Protein AF-A0A9J7BKW2-F1 (afdb_monomer)

Sequence (340 aa):
MNTSQLENPIWNSLRTDHARIAEGDDCARRYPHEIGPLAGIADQSDASYNSLRTLAGDHSIALFSLDPINPRGSWTTIRTGRVIQMVRTVTASTTDPVPTPDHKPVTMPPDTSTTTTTTTTTTSPTAPAPTAPTTTPSSFVGTVAASTNPVPTPDHKPVIMPPDTSTTNPLPPAPSTTTTTTAPSPTAPSSFTGGSTSSHRHGHSPALDLAPGCTFRRLTSADAPAMVALAELTEPGPFRLRTIELGNFYGIFDGDRLVSMAGKRMHFPGFIEVSGVCTHPDYRGRGYAGALIRIIIDEIEATGRTPFLHAWEGNPAQYLYESLGFSLTRTFNLSALAAA

Mean predicted aligned error: 16.41 Å

Structure (mmCIF, N/CA/C/O backbone):
data_AF-A0A9J7BKW2-F1
#
_entry.id   AF-A0A9J7BKW2-F1
#
loop_
_atom_site.group_PDB
_atom_site.id
_atom_site.type_symbol
_atom_site.label_atom_id
_atom_site.label_alt_id
_atom_site.label_comp_id
_atom_site.label_asym_id
_atom_site.label_entity_id
_atom_site.label_seq_id
_atom_site.pdbx_PDB_ins_code
_atom_site.Cartn_x
_atom_site.Cartn_y
_atom_site.Cartn_z
_atom_site.occupancy
_atom_site.B_iso_or_equiv
_atom_site.auth_seq_id
_atom_site.auth_comp_id
_atom_site.auth_asym_id
_atom_site.auth_atom_id
_atom_site.pdbx_PDB_model_num
ATOM 1 N N . MET A 1 1 ? 18.656 10.865 7.647 1.00 61.47 1 MET A N 1
ATOM 2 C CA . MET A 1 1 ? 18.111 9.561 7.214 1.00 61.47 1 MET A CA 1
ATOM 3 C C . MET A 1 1 ? 18.210 9.501 5.699 1.00 61.47 1 MET A C 1
ATOM 5 O O . MET A 1 1 ? 17.787 10.459 5.068 1.00 61.47 1 MET A O 1
ATOM 9 N N . ASN A 1 2 ? 18.834 8.473 5.118 1.00 73.38 2 ASN A N 1
ATOM 10 C CA . ASN A 1 2 ? 18.916 8.348 3.660 1.00 73.38 2 ASN A CA 1
ATOM 11 C C . ASN A 1 2 ? 17.555 7.870 3.123 1.00 73.38 2 ASN A C 1
ATOM 13 O O . ASN A 1 2 ? 17.166 6.734 3.378 1.00 73.38 2 ASN A O 1
ATOM 17 N N . THR A 1 3 ? 16.809 8.744 2.444 1.00 83.00 3 THR A N 1
ATOM 18 C CA . THR A 1 3 ? 15.453 8.459 1.938 1.00 83.00 3 THR A CA 1
ATOM 19 C C . THR A 1 3 ? 15.428 8.117 0.447 1.00 83.00 3 THR A C 1
ATOM 21 O O . THR A 1 3 ? 14.340 8.013 -0.124 1.00 83.00 3 THR A O 1
ATOM 24 N N . SER A 1 4 ? 16.590 7.906 -0.187 1.00 89.69 4 SER A N 1
ATOM 25 C CA . SER A 1 4 ? 16.668 7.526 -1.606 1.00 89.69 4 SER A CA 1
ATOM 26 C C . SER A 1 4 ? 16.032 6.159 -1.875 1.00 89.69 4 SER A C 1
ATOM 28 O O . SER A 1 4 ? 15.401 5.951 -2.904 1.00 89.69 4 SER A O 1
ATOM 30 N N . GLN A 1 5 ? 16.080 5.233 -0.911 1.00 91.62 5 GLN A N 1
ATOM 31 C CA . GLN A 1 5 ? 15.414 3.930 -1.038 1.00 91.62 5 GLN A CA 1
ATOM 32 C C . GLN A 1 5 ? 13.886 4.051 -1.177 1.00 91.62 5 GLN A C 1
ATOM 34 O O . GLN A 1 5 ? 13.241 3.193 -1.776 1.00 91.62 5 GLN A O 1
ATOM 39 N N . LEU A 1 6 ? 13.297 5.131 -0.660 1.00 95.31 6 LEU A N 1
ATOM 40 C CA . LEU A 1 6 ? 11.867 5.395 -0.781 1.00 95.31 6 LEU A CA 1
ATOM 41 C C . LEU A 1 6 ? 11.474 5.947 -2.164 1.00 95.31 6 LEU A C 1
ATOM 43 O O . LEU A 1 6 ? 10.284 6.116 -2.406 1.00 95.31 6 LEU A O 1
ATOM 47 N N . GLU A 1 7 ? 12.426 6.238 -3.055 1.00 95.94 7 GLU A N 1
ATOM 48 C CA . GLU A 1 7 ? 12.171 6.715 -4.426 1.00 95.94 7 GLU A CA 1
ATOM 49 C C . GLU A 1 7 ? 11.856 5.574 -5.401 1.00 95.94 7 GLU A C 1
ATOM 51 O O . GLU A 1 7 ? 11.266 5.802 -6.451 1.00 95.94 7 GLU A O 1
ATOM 56 N N . ASN A 1 8 ? 12.192 4.332 -5.039 1.00 96.69 8 ASN A N 1
ATOM 57 C CA . ASN A 1 8 ? 11.791 3.143 -5.788 1.00 96.69 8 ASN A CA 1
ATOM 58 C C . ASN A 1 8 ? 11.378 2.003 -4.832 1.00 96.69 8 ASN A C 1
ATOM 60 O O . ASN A 1 8 ? 12.051 0.971 -4.737 1.00 96.69 8 ASN A O 1
ATOM 64 N N . PRO A 1 9 ? 10.297 2.198 -4.052 1.00 97.19 9 PRO A N 1
ATOM 65 C CA . PRO A 1 9 ? 9.968 1.327 -2.926 1.00 97.19 9 PRO A CA 1
ATOM 66 C C . PRO A 1 9 ? 9.536 -0.077 -3.372 1.00 97.19 9 PRO A C 1
ATOM 68 O O . PRO A 1 9 ? 9.866 -1.055 -2.702 1.00 97.19 9 PRO A O 1
ATOM 71 N N . ILE A 1 10 ? 8.850 -0.197 -4.518 1.00 97.81 10 ILE A N 1
ATOM 72 C CA . ILE A 1 10 ? 8.408 -1.497 -5.044 1.00 97.81 10 ILE A CA 1
ATOM 73 C C . ILE A 1 10 ? 9.626 -2.328 -5.460 1.00 97.81 10 ILE A C 1
ATOM 75 O O . ILE A 1 10 ? 9.774 -3.463 -5.013 1.00 97.81 10 ILE A O 1
ATOM 79 N N . TRP A 1 11 ? 10.533 -1.746 -6.254 1.00 98.06 11 TRP A N 1
ATOM 80 C CA . TRP A 1 11 ? 11.773 -2.402 -6.679 1.00 98.06 11 TRP A CA 1
ATOM 81 C C . TRP A 1 11 ? 12.636 -2.834 -5.497 1.00 98.06 11 TRP A C 1
ATOM 83 O O . TRP A 1 11 ? 13.066 -3.985 -5.432 1.00 98.06 11 TRP A O 1
ATOM 93 N N . ASN A 1 12 ? 12.846 -1.930 -4.535 1.00 97.94 12 ASN A N 1
ATOM 94 C CA . ASN A 1 12 ? 13.658 -2.220 -3.360 1.00 97.94 12 ASN A CA 1
ATOM 95 C C . ASN A 1 12 ? 13.048 -3.347 -2.527 1.00 97.94 12 ASN A C 1
ATOM 97 O O . ASN A 1 12 ? 13.773 -4.249 -2.120 1.00 97.94 12 ASN A O 1
ATOM 101 N N . SER A 1 13 ? 11.724 -3.365 -2.359 1.00 98.19 13 SER A N 1
ATOM 102 C CA . SER A 1 13 ? 11.053 -4.458 -1.657 1.00 98.19 13 SER A CA 1
ATOM 103 C C . SER A 1 13 ? 11.236 -5.806 -2.358 1.00 98.19 13 SER A C 1
ATOM 105 O O . SER A 1 13 ? 11.645 -6.784 -1.727 1.00 98.19 13 SER A O 1
ATOM 107 N N . LEU A 1 14 ? 11.017 -5.844 -3.675 1.00 98.50 14 LEU A N 1
ATOM 108 C CA . LEU A 1 14 ? 11.123 -7.052 -4.502 1.00 98.50 14 LEU A CA 1
ATOM 109 C C . LEU A 1 14 ? 12.562 -7.565 -4.676 1.00 98.50 14 LEU A C 1
ATOM 111 O O . LEU A 1 14 ? 12.757 -8.720 -5.053 1.00 98.50 14 LEU A O 1
ATOM 115 N N . ARG A 1 15 ? 13.580 -6.733 -4.428 1.00 97.88 15 ARG A N 1
ATOM 116 C CA . ARG A 1 15 ? 14.995 -7.138 -4.456 1.00 97.88 15 ARG A CA 1
ATOM 117 C C . ARG A 1 15 ? 15.556 -7.554 -3.105 1.00 97.88 15 ARG A C 1
ATOM 119 O O . ARG A 1 15 ? 16.597 -8.207 -3.087 1.00 97.88 15 ARG A O 1
ATOM 126 N N . THR A 1 16 ? 14.919 -7.175 -1.999 1.00 97.50 16 THR A N 1
ATOM 127 C CA . THR A 1 16 ? 15.436 -7.463 -0.658 1.00 97.50 16 THR A CA 1
ATOM 128 C C . THR A 1 16 ? 14.517 -8.411 0.099 1.00 97.50 16 THR A C 1
ATOM 130 O O . THR A 1 16 ? 14.583 -9.625 -0.083 1.00 97.50 16 THR A O 1
ATOM 133 N N . ASP A 1 17 ? 13.641 -7.886 0.943 1.00 97.75 17 ASP A N 1
ATOM 134 C CA . ASP A 1 17 ? 12.919 -8.647 1.952 1.00 97.75 17 ASP A CA 1
ATOM 135 C C . ASP A 1 17 ? 11.889 -9.558 1.291 1.00 97.75 17 ASP A C 1
ATOM 137 O O . ASP A 1 17 ? 11.612 -10.648 1.786 1.00 97.75 17 ASP A O 1
ATOM 141 N N . HIS A 1 18 ? 11.359 -9.134 0.140 1.00 98.12 18 HIS A N 1
ATOM 142 C CA . HIS A 1 18 ? 10.389 -9.885 -0.646 1.00 98.12 18 HIS A CA 1
ATOM 143 C C . HIS A 1 18 ? 11.019 -10.592 -1.852 1.00 98.12 18 HIS A C 1
ATOM 145 O O . HIS A 1 18 ? 10.298 -11.130 -2.690 1.00 98.12 18 HIS A O 1
ATOM 151 N N . ALA A 1 19 ? 12.353 -10.689 -1.924 1.00 97.88 19 ALA A N 1
ATOM 152 C CA . ALA A 1 19 ? 13.045 -11.345 -3.038 1.00 97.88 19 ALA A CA 1
ATOM 153 C C . ALA A 1 19 ? 12.625 -12.805 -3.258 1.00 97.88 19 ALA A C 1
ATOM 155 O O . ALA A 1 19 ? 12.666 -13.285 -4.385 1.00 97.88 19 ALA A O 1
ATOM 156 N N . ARG A 1 20 ? 12.205 -13.512 -2.199 1.00 97.25 20 ARG A N 1
ATOM 157 C CA . ARG A 1 20 ? 11.767 -14.917 -2.281 1.00 97.25 20 ARG A CA 1
ATOM 158 C C . ARG A 1 20 ? 10.398 -15.111 -2.926 1.00 97.25 20 ARG A C 1
ATOM 160 O O . ARG A 1 20 ? 10.123 -16.207 -3.395 1.00 97.25 20 ARG A O 1
ATOM 167 N N . ILE A 1 21 ? 9.545 -14.091 -2.892 1.00 97.06 21 ILE A N 1
ATOM 168 C CA . ILE A 1 21 ? 8.213 -14.138 -3.507 1.00 97.06 21 ILE A CA 1
ATOM 169 C C . ILE A 1 21 ? 8.164 -13.359 -4.821 1.00 97.06 21 ILE A C 1
ATOM 171 O O . ILE A 1 21 ? 7.196 -13.502 -5.549 1.00 97.06 21 ILE A O 1
ATOM 175 N N . ALA A 1 22 ? 9.176 -12.541 -5.120 1.00 97.69 22 ALA A N 1
ATOM 176 C CA . ALA A 1 22 ? 9.254 -11.759 -6.344 1.00 97.69 22 ALA A CA 1
ATOM 177 C C . ALA A 1 22 ? 9.522 -12.635 -7.578 1.00 97.69 22 ALA A C 1
ATOM 179 O O . ALA A 1 22 ? 10.380 -13.515 -7.559 1.00 97.69 22 ALA A O 1
ATOM 180 N N . GLU A 1 23 ? 8.848 -12.317 -8.677 1.00 98.19 23 GLU A N 1
ATOM 181 C CA . GLU A 1 23 ? 9.096 -12.877 -10.007 1.00 98.19 23 GLU A CA 1
ATOM 182 C C . GLU A 1 23 ? 9.871 -11.847 -10.830 1.00 98.19 23 GLU A C 1
ATOM 184 O O . GLU A 1 23 ? 9.507 -10.668 -10.826 1.00 98.19 23 GLU A O 1
ATOM 189 N N . GLY A 1 24 ? 10.920 -12.260 -11.543 1.00 97.50 24 GLY A N 1
ATOM 190 C CA . GLY A 1 24 ? 11.664 -11.379 -12.443 1.00 97.50 24 GLY A CA 1
ATOM 191 C C . GLY A 1 24 ? 13.176 -11.500 -12.352 1.00 97.50 24 GLY A C 1
ATOM 192 O O . GLY A 1 24 ? 13.716 -12.483 -11.847 1.00 97.50 24 GLY A O 1
ATOM 193 N N . ASP A 1 25 ? 13.851 -10.481 -12.867 1.00 96.88 25 ASP A N 1
ATOM 194 C CA . ASP A 1 25 ? 15.290 -10.448 -13.096 1.00 96.88 25 ASP A CA 1
ATOM 195 C C . ASP A 1 25 ? 15.924 -9.157 -12.529 1.00 96.88 25 ASP A C 1
ATOM 197 O O . ASP A 1 25 ? 15.453 -8.584 -11.539 1.00 96.88 25 ASP A O 1
ATOM 201 N N . ASP A 1 26 ? 17.068 -8.744 -13.077 1.00 96.94 26 ASP A N 1
ATOM 202 C CA . ASP A 1 26 ? 17.781 -7.531 -12.668 1.00 96.94 26 ASP A CA 1
ATOM 203 C C . ASP A 1 26 ? 17.278 -6.250 -13.347 1.00 96.94 26 ASP A C 1
ATOM 205 O O . ASP A 1 26 ? 17.664 -5.160 -12.928 1.00 96.94 26 ASP A O 1
ATOM 209 N N . CYS A 1 27 ? 16.376 -6.360 -14.321 1.00 97.44 27 CYS A N 1
ATOM 210 C CA . CYS A 1 27 ? 15.762 -5.240 -15.026 1.00 97.44 27 CYS A CA 1
ATOM 211 C C . CYS A 1 27 ? 14.346 -4.947 -14.506 1.00 97.44 27 CYS A C 1
ATOM 213 O O . CYS A 1 27 ? 13.992 -3.787 -14.288 1.00 97.44 27 CYS A O 1
ATOM 215 N N . ALA A 1 28 ? 13.542 -5.985 -14.268 1.00 97.81 28 ALA A N 1
ATOM 216 C CA . ALA A 1 28 ? 12.169 -5.849 -13.796 1.00 97.81 28 ALA A CA 1
ATOM 217 C C . ALA A 1 28 ? 11.774 -6.974 -12.838 1.00 97.81 28 ALA A C 1
ATOM 219 O O . ALA A 1 28 ? 12.205 -8.118 -12.969 1.00 97.81 28 ALA A O 1
ATOM 220 N N . ARG A 1 29 ? 10.933 -6.641 -11.856 1.00 98.62 29 ARG A N 1
ATOM 221 C CA . ARG A 1 29 ? 10.375 -7.583 -10.884 1.00 98.62 29 ARG A CA 1
ATOM 222 C C . ARG A 1 29 ? 8.926 -7.248 -10.589 1.00 98.62 29 ARG A C 1
ATOM 224 O O . ARG A 1 29 ? 8.537 -6.083 -10.609 1.00 98.62 29 ARG A O 1
ATOM 231 N N . ARG A 1 30 ? 8.136 -8.251 -10.227 1.00 98.19 30 ARG A N 1
ATOM 232 C CA . ARG A 1 30 ? 6.745 -8.091 -9.786 1.00 98.19 30 ARG A CA 1
ATOM 233 C C . ARG A 1 30 ? 6.417 -9.011 -8.623 1.00 98.19 30 ARG A C 1
ATOM 235 O O . ARG A 1 30 ? 7.103 -10.006 -8.392 1.00 98.19 30 ARG A O 1
ATOM 242 N N . TYR A 1 31 ? 5.347 -8.683 -7.909 1.00 98.12 31 TYR A N 1
ATOM 243 C CA . TYR A 1 31 ? 4.675 -9.689 -7.097 1.00 98.12 31 TYR A CA 1
ATOM 244 C C . TYR A 1 31 ? 3.919 -10.681 -8.002 1.00 98.12 31 TYR A C 1
ATOM 246 O O . TYR A 1 31 ? 3.462 -10.288 -9.079 1.00 98.12 31 TYR A O 1
ATOM 254 N N . PRO A 1 32 ? 3.735 -11.937 -7.559 1.00 97.06 32 PRO A N 1
ATOM 255 C CA . PRO A 1 32 ? 2.824 -12.883 -8.182 1.00 97.06 32 PRO A CA 1
ATOM 256 C C . PRO A 1 32 ? 1.446 -12.262 -8.371 1.00 97.06 32 PRO A C 1
ATOM 258 O O . PRO A 1 32 ? 0.980 -11.480 -7.531 1.00 97.06 32 PRO A O 1
ATOM 261 N N . HIS A 1 33 ? 0.769 -12.637 -9.456 1.00 95.25 33 HIS A N 1
ATOM 262 C CA . HIS A 1 33 ? -0.522 -12.054 -9.819 1.00 95.25 33 HIS A CA 1
ATOM 263 C C . HIS A 1 33 ? -1.517 -12.180 -8.663 1.00 95.25 33 HIS A C 1
ATOM 265 O O . HIS A 1 33 ? -2.230 -11.234 -8.354 1.00 95.25 33 HIS A O 1
ATOM 271 N N . GLU A 1 34 ? -1.548 -13.309 -7.961 1.00 95.00 34 GLU A N 1
ATOM 272 C CA . GLU A 1 34 ? -2.478 -13.562 -6.857 1.00 95.00 34 GLU A CA 1
ATOM 273 C C . GLU A 1 34 ? -2.231 -12.667 -5.631 1.00 95.00 34 GLU A C 1
ATOM 275 O O . GLU A 1 34 ? -3.128 -12.517 -4.799 1.00 95.00 34 GLU A O 1
ATOM 280 N N . ILE A 1 35 ? -1.036 -12.076 -5.511 1.00 96.44 35 ILE A N 1
ATOM 281 C CA . ILE A 1 35 ? -0.667 -11.149 -4.436 1.00 96.44 35 ILE A CA 1
ATOM 282 C C . ILE A 1 35 ? -1.066 -9.718 -4.796 1.00 96.44 35 ILE A C 1
ATOM 284 O O . ILE A 1 35 ? -1.640 -9.014 -3.965 1.00 96.44 35 ILE A O 1
ATOM 288 N N . GLY A 1 36 ? -0.775 -9.263 -6.013 1.00 95.06 36 GLY A N 1
ATOM 289 C CA . GLY A 1 36 ? -1.103 -7.905 -6.437 1.00 95.06 36 GLY A CA 1
ATOM 290 C C . GLY A 1 36 ? -0.421 -7.501 -7.742 1.00 95.06 36 GLY A C 1
ATOM 291 O O . GLY A 1 36 ? 0.516 -8.158 -8.177 1.00 95.06 36 GLY A O 1
ATOM 292 N N . PRO A 1 37 ? -0.856 -6.396 -8.368 1.00 95.81 37 PRO A N 1
ATOM 293 C CA . PRO A 1 37 ? -0.316 -5.957 -9.653 1.00 95.81 37 PRO A CA 1
ATOM 294 C C . PRO A 1 37 ? 0.978 -5.141 -9.528 1.00 95.81 37 PRO A C 1
ATOM 296 O O . PRO A 1 37 ? 1.494 -4.679 -10.539 1.00 95.81 37 PRO A O 1
ATOM 299 N N . LEU A 1 38 ? 1.482 -4.877 -8.317 1.00 97.25 38 LEU A N 1
ATOM 300 C CA . LEU A 1 38 ? 2.637 -3.995 -8.143 1.00 97.25 38 LEU A CA 1
ATOM 301 C C . LEU A 1 38 ? 3.901 -4.616 -8.750 1.00 97.25 38 LEU A C 1
ATOM 303 O O . LEU A 1 38 ? 4.266 -5.753 -8.443 1.00 97.25 38 LEU A O 1
ATOM 307 N N . ALA A 1 39 ? 4.584 -3.818 -9.562 1.00 97.88 39 ALA A N 1
ATOM 308 C CA . ALA A 1 39 ? 5.857 -4.153 -10.171 1.00 97.88 39 ALA A CA 1
ATOM 309 C C . ALA A 1 39 ? 6.872 -3.022 -9.969 1.00 97.88 39 ALA A C 1
ATOM 311 O O . ALA A 1 39 ? 6.510 -1.864 -9.755 1.00 97.88 39 ALA A O 1
ATOM 312 N N . GLY A 1 40 ? 8.151 -3.377 -9.994 1.00 97.44 40 GLY A N 1
ATOM 313 C CA . GLY A 1 40 ? 9.277 -2.461 -9.916 1.00 97.44 40 GLY A CA 1
ATOM 314 C C . GLY A 1 40 ? 10.230 -2.701 -11.078 1.00 97.44 40 GLY A C 1
ATOM 315 O O . GLY A 1 40 ? 10.421 -3.835 -11.514 1.00 97.44 40 GLY A O 1
ATOM 316 N N . ILE A 1 41 ? 10.846 -1.627 -11.551 1.00 97.25 41 ILE A N 1
ATOM 317 C CA . ILE A 1 41 ? 11.883 -1.646 -12.584 1.00 97.25 41 ILE A CA 1
ATOM 318 C C . ILE A 1 41 ? 13.149 -0.993 -12.042 1.00 97.25 41 ILE A C 1
ATOM 320 O O . ILE A 1 41 ? 13.064 -0.108 -11.184 1.00 97.25 41 ILE A O 1
ATOM 324 N N . ALA A 1 42 ? 14.307 -1.428 -12.537 1.00 96.31 42 ALA A N 1
ATOM 325 C CA . ALA A 1 42 ? 15.595 -0.834 -12.184 1.00 96.31 42 ALA A CA 1
ATOM 326 C C . ALA A 1 42 ? 15.671 0.635 -12.628 1.00 96.31 42 ALA A C 1
ATOM 328 O O . ALA A 1 42 ? 16.129 1.497 -11.880 1.00 96.31 42 ALA A O 1
ATOM 329 N N . ASP A 1 43 ? 15.175 0.902 -13.835 1.00 94.81 43 ASP A N 1
ATOM 330 C CA . ASP A 1 43 ? 15.132 2.200 -14.498 1.00 94.81 43 ASP A CA 1
ATOM 331 C C . ASP A 1 43 ? 14.028 2.213 -15.574 1.00 94.81 43 ASP A C 1
ATOM 333 O O . ASP A 1 43 ? 13.412 1.187 -15.859 1.00 94.81 43 ASP A O 1
ATOM 337 N N . GLN A 1 44 ? 13.778 3.369 -16.198 1.00 93.44 44 GLN A N 1
ATOM 338 C CA . GLN A 1 44 ? 12.839 3.494 -17.324 1.00 93.44 44 GLN A CA 1
ATOM 339 C C . GLN A 1 44 ? 13.488 3.175 -18.694 1.00 93.44 44 GLN A C 1
ATOM 341 O O . GLN A 1 44 ? 13.119 3.770 -19.708 1.00 93.44 44 GLN A O 1
ATOM 346 N N . SER A 1 45 ? 14.484 2.281 -18.756 1.00 94.69 45 SER A N 1
ATOM 347 C CA . SER A 1 45 ? 15.095 1.868 -20.030 1.00 94.69 45 SER A CA 1
ATOM 348 C C . SER A 1 45 ? 14.212 0.895 -20.823 1.00 94.69 45 SER A C 1
ATOM 350 O O . SER A 1 45 ? 13.350 0.201 -20.277 1.00 94.69 45 SER A O 1
ATOM 352 N N . ASP A 1 46 ? 14.477 0.779 -22.128 1.00 93.56 46 ASP A N 1
ATOM 353 C CA . ASP A 1 46 ? 13.792 -0.187 -22.997 1.00 93.56 46 ASP A CA 1
ATOM 354 C C . ASP A 1 46 ? 14.025 -1.640 -22.541 1.00 93.56 46 ASP A C 1
ATOM 356 O O . ASP A 1 46 ? 13.133 -2.478 -22.669 1.00 93.56 46 ASP A O 1
ATOM 360 N N . ALA A 1 47 ? 15.191 -1.947 -21.958 1.00 94.94 47 ALA A N 1
ATOM 361 C CA . ALA A 1 47 ? 15.485 -3.270 -21.404 1.00 94.94 47 ALA A CA 1
ATOM 362 C C . ALA A 1 47 ? 14.566 -3.601 -20.217 1.00 94.94 47 ALA A C 1
ATOM 364 O O . ALA A 1 47 ? 13.943 -4.665 -20.198 1.00 94.94 47 ALA A O 1
ATOM 365 N N . SER A 1 48 ? 14.413 -2.657 -19.283 1.00 96.19 48 SER A N 1
ATOM 366 C CA . SER A 1 48 ? 13.502 -2.769 -18.139 1.00 96.19 48 SER A CA 1
ATOM 367 C C . SER A 1 48 ? 12.052 -2.948 -18.577 1.00 96.19 48 SER A C 1
ATOM 369 O O . SER A 1 48 ? 11.377 -3.862 -18.103 1.00 96.19 48 SER A O 1
ATOM 371 N N . TYR A 1 49 ? 11.576 -2.162 -19.545 1.00 95.31 49 TYR A N 1
ATOM 372 C CA . TYR A 1 49 ? 10.216 -2.325 -20.060 1.00 95.31 49 TYR A CA 1
ATOM 373 C C . TYR A 1 49 ? 10.009 -3.617 -20.858 1.00 95.31 49 TYR A C 1
ATOM 375 O O . TYR A 1 49 ? 8.928 -4.197 -20.788 1.00 95.31 49 TYR A O 1
ATOM 383 N N . ASN A 1 50 ? 11.006 -4.119 -21.587 1.00 94.31 50 ASN A N 1
ATOM 384 C CA . ASN A 1 50 ? 10.882 -5.395 -22.298 1.00 94.31 50 ASN A CA 1
ATOM 385 C C . ASN A 1 50 ? 10.840 -6.594 -21.335 1.00 94.31 50 ASN A C 1
ATOM 387 O O . ASN A 1 50 ? 10.002 -7.485 -21.507 1.00 94.31 50 ASN A O 1
ATOM 391 N N . SER A 1 51 ? 11.687 -6.598 -20.299 1.00 95.94 51 SER A N 1
ATOM 392 C CA . SER A 1 51 ? 11.620 -7.611 -19.235 1.00 95.94 51 SER A CA 1
ATOM 393 C C . SER A 1 51 ? 10.261 -7.556 -18.530 1.00 95.94 51 SER A C 1
ATOM 395 O O . SER A 1 51 ? 9.555 -8.561 -18.423 1.00 95.94 51 SER A O 1
ATOM 397 N N . LEU A 1 52 ? 9.813 -6.349 -18.178 1.00 95.81 52 LEU A N 1
ATOM 398 C CA . LEU A 1 52 ? 8.525 -6.138 -17.533 1.00 95.81 52 LEU A CA 1
ATOM 399 C C . LEU A 1 52 ? 7.337 -6.604 -18.391 1.00 95.81 52 LEU A C 1
ATOM 401 O O . LEU A 1 52 ? 6.373 -7.129 -17.841 1.00 95.81 52 LEU A O 1
ATOM 405 N N . ARG A 1 53 ? 7.400 -6.465 -19.723 1.00 94.31 53 ARG A N 1
ATOM 406 C CA . ARG A 1 53 ? 6.362 -6.971 -20.642 1.00 94.31 53 ARG A CA 1
ATOM 407 C C . ARG A 1 53 ? 6.252 -8.491 -20.572 1.00 94.31 53 ARG A C 1
ATOM 409 O O . ARG A 1 53 ? 5.150 -9.021 -20.490 1.00 94.31 53 ARG A O 1
ATOM 416 N N . THR A 1 54 ? 7.394 -9.174 -20.546 1.00 94.38 54 THR A N 1
ATOM 417 C CA . THR A 1 54 ? 7.455 -10.637 -20.402 1.00 94.38 54 THR A CA 1
ATOM 418 C C . THR A 1 54 ? 6.840 -11.081 -19.074 1.00 94.38 54 THR A C 1
ATOM 420 O O . THR A 1 54 ? 6.079 -12.041 -19.034 1.00 94.38 54 THR A O 1
ATOM 423 N N . LEU A 1 55 ? 7.118 -10.342 -17.996 1.00 95.31 55 LEU A N 1
ATOM 424 C CA . LEU A 1 55 ? 6.566 -10.598 -16.664 1.00 95.31 55 LEU A CA 1
ATOM 425 C C . LEU A 1 55 ? 5.081 -10.242 -16.529 1.00 95.31 55 LEU A C 1
ATOM 427 O O . LEU A 1 55 ? 4.377 -10.837 -15.714 1.00 95.31 55 LEU A O 1
ATOM 431 N N . ALA A 1 56 ? 4.594 -9.248 -17.269 1.00 94.25 56 ALA A N 1
ATOM 432 C CA . ALA A 1 56 ? 3.185 -8.879 -17.260 1.00 94.25 56 ALA A CA 1
ATOM 433 C C . ALA A 1 56 ? 2.320 -10.027 -17.801 1.00 94.25 56 ALA A C 1
ATOM 435 O O . ALA A 1 56 ? 1.315 -10.371 -17.173 1.00 94.25 56 ALA A O 1
ATOM 436 N N . GLY A 1 57 ? 2.749 -10.656 -18.904 1.00 92.38 57 GLY A N 1
ATOM 437 C CA . GLY A 1 57 ? 1.939 -11.641 -19.619 1.00 92.38 57 GLY A CA 1
ATOM 438 C C . GLY A 1 57 ? 0.579 -11.040 -19.977 1.00 92.38 57 GLY A C 1
ATOM 439 O O . GLY A 1 57 ? 0.504 -9.891 -20.410 1.00 92.38 57 GLY A O 1
ATOM 440 N N . ASP A 1 58 ? -0.494 -11.773 -19.689 1.00 92.62 58 ASP A N 1
ATOM 441 C CA . ASP A 1 58 ? -1.876 -11.321 -19.914 1.00 92.62 58 ASP A CA 1
ATOM 442 C C . ASP A 1 58 ? -2.429 -10.457 -18.763 1.00 92.62 58 ASP A C 1
ATOM 444 O O . ASP A 1 58 ? -3.614 -10.120 -18.719 1.00 92.62 58 ASP A O 1
ATOM 448 N N . HIS A 1 59 ? -1.594 -10.117 -17.778 1.00 94.44 59 HIS A N 1
ATOM 449 C CA . HIS A 1 59 ? -2.010 -9.393 -16.585 1.00 94.44 59 HIS A CA 1
ATOM 450 C C . HIS A 1 59 ? -1.572 -7.932 -16.612 1.00 94.44 59 HIS A C 1
ATOM 452 O O . HIS A 1 59 ? -0.479 -7.580 -17.051 1.00 94.44 59 HIS A O 1
ATOM 458 N N . SER A 1 60 ? -2.408 -7.068 -16.036 1.00 93.38 60 SER A N 1
ATOM 459 C CA . SER A 1 60 ? -2.029 -5.683 -15.783 1.00 93.38 60 SER A CA 1
ATOM 460 C C . SER A 1 60 ? -1.019 -5.579 -14.641 1.00 93.38 60 SER A C 1
ATOM 462 O O . SER A 1 60 ? -1.164 -6.251 -13.615 1.00 93.38 60 SER A O 1
ATOM 464 N N . ILE A 1 61 ? -0.099 -4.634 -14.758 1.00 95.50 61 ILE A N 1
ATOM 465 C CA . ILE A 1 61 ? 0.886 -4.281 -13.737 1.00 95.50 61 ILE A CA 1
ATOM 466 C C . ILE A 1 61 ? 0.745 -2.812 -13.344 1.00 95.50 61 ILE A C 1
ATOM 468 O O . ILE A 1 61 ? 0.290 -1.997 -14.140 1.00 95.50 61 ILE A O 1
ATOM 472 N N . ALA A 1 62 ? 1.148 -2.458 -12.131 1.00 95.94 62 ALA A N 1
ATOM 473 C CA . ALA A 1 62 ? 1.126 -1.099 -11.614 1.00 95.94 62 ALA A CA 1
ATOM 474 C C . ALA A 1 62 ? 2.530 -0.677 -11.166 1.00 95.94 62 ALA A C 1
ATOM 476 O O . ALA A 1 62 ? 3.162 -1.358 -10.358 1.00 95.94 62 ALA A O 1
ATOM 477 N N . LEU A 1 63 ? 2.990 0.463 -11.680 1.00 96.50 63 LEU A N 1
ATOM 478 C CA . LEU A 1 63 ? 4.294 1.056 -11.387 1.00 96.50 63 LEU A CA 1
ATOM 479 C C . LEU A 1 63 ? 4.127 2.378 -10.640 1.00 96.50 63 LEU A C 1
ATOM 481 O O . LEU A 1 63 ? 3.204 3.139 -10.940 1.00 96.50 63 LEU A O 1
ATOM 485 N N . PHE A 1 64 ? 5.060 2.666 -9.729 1.00 95.19 64 PHE A N 1
ATOM 486 C CA . PHE A 1 64 ? 5.274 3.999 -9.156 1.00 95.19 64 PHE A CA 1
ATOM 487 C C . PHE A 1 64 ? 6.590 4.555 -9.703 1.00 95.19 64 PHE A C 1
ATOM 489 O O . PHE A 1 64 ? 7.601 3.855 -9.688 1.00 95.19 64 PHE A O 1
ATOM 496 N N . SER A 1 65 ? 6.597 5.806 -10.158 1.00 95.38 65 SER A N 1
ATOM 497 C CA . SER A 1 65 ? 7.826 6.491 -10.570 1.00 95.38 65 SER A CA 1
ATOM 498 C C . SER A 1 65 ? 7.776 7.976 -10.231 1.00 95.38 65 SER A C 1
ATOM 500 O O . SER A 1 65 ? 6.703 8.580 -10.213 1.00 95.38 65 SER A O 1
ATOM 502 N N . LEU A 1 66 ? 8.932 8.563 -9.921 1.00 95.44 66 LEU A N 1
ATOM 503 C CA . LEU A 1 66 ? 9.047 10.012 -9.736 1.00 95.44 66 LEU A CA 1
ATOM 504 C C . LEU A 1 66 ? 8.836 10.750 -11.060 1.00 95.44 66 LEU A C 1
ATOM 506 O O . LEU A 1 66 ? 8.170 11.782 -11.094 1.00 95.44 66 LEU A O 1
ATOM 510 N N . ASP A 1 67 ? 9.324 10.169 -12.151 1.00 94.19 67 ASP A N 1
ATOM 511 C CA . ASP A 1 67 ? 9.152 10.695 -13.497 1.00 94.19 67 ASP A CA 1
ATOM 512 C C . ASP A 1 67 ? 7.872 10.146 -14.145 1.00 94.19 67 ASP A C 1
ATOM 514 O O . ASP A 1 67 ? 7.371 9.087 -13.744 1.00 94.19 67 ASP A O 1
ATOM 518 N N . PRO A 1 68 ? 7.304 10.838 -15.148 1.00 92.69 68 PRO A N 1
ATOM 519 C CA . PRO A 1 68 ? 6.207 10.295 -15.938 1.00 92.69 68 PRO A CA 1
ATOM 520 C C . PRO A 1 68 ? 6.575 8.930 -16.530 1.00 92.69 68 PRO A C 1
ATOM 522 O O . PRO A 1 68 ? 7.655 8.760 -17.090 1.00 92.69 68 PRO A O 1
ATOM 525 N N . ILE A 1 69 ? 5.672 7.959 -16.406 1.00 91.94 69 ILE A N 1
ATOM 526 C CA . ILE A 1 69 ? 5.868 6.599 -16.918 1.00 91.94 69 ILE A CA 1
ATOM 527 C C . ILE A 1 69 ? 5.431 6.584 -18.381 1.00 91.94 69 ILE A C 1
ATOM 529 O O . ILE A 1 69 ? 4.241 6.687 -18.673 1.00 91.94 69 ILE A O 1
ATOM 533 N N . ASN A 1 70 ? 6.392 6.470 -19.296 1.00 85.75 70 ASN A N 1
ATOM 534 C CA . ASN A 1 70 ? 6.126 6.457 -20.735 1.00 85.75 70 ASN A CA 1
ATOM 535 C C . ASN A 1 70 ? 6.872 5.296 -21.414 1.00 85.75 70 ASN A C 1
ATOM 537 O O . ASN A 1 70 ? 7.903 5.513 -22.059 1.00 85.75 70 ASN A O 1
ATOM 541 N N . PRO A 1 71 ? 6.401 4.050 -21.226 1.00 85.12 71 PRO A N 1
ATOM 542 C CA . PRO A 1 71 ? 7.076 2.884 -21.764 1.00 85.12 71 PRO A CA 1
ATOM 543 C C . PRO A 1 71 ? 7.033 2.901 -23.293 1.00 85.12 71 PRO A C 1
ATOM 545 O O . PRO A 1 71 ? 5.986 3.119 -23.902 1.00 85.12 71 PRO A O 1
ATOM 548 N N . ARG A 1 72 ? 8.172 2.631 -23.935 1.00 78.81 72 ARG A N 1
ATOM 549 C CA . ARG A 1 72 ? 8.221 2.471 -25.392 1.00 78.81 72 ARG A CA 1
ATOM 550 C C . ARG A 1 72 ? 7.700 1.086 -25.805 1.00 78.81 72 ARG A C 1
ATOM 552 O O . ARG A 1 72 ? 7.861 0.094 -25.090 1.00 78.81 72 ARG A O 1
ATOM 559 N N . GLY A 1 73 ? 7.107 1.005 -26.996 1.00 77.38 73 GLY A N 1
ATOM 560 C CA . GLY A 1 73 ? 6.590 -0.240 -27.583 1.00 77.38 73 GLY A CA 1
ATOM 561 C C . GLY A 1 73 ? 5.134 -0.553 -27.216 1.00 77.38 73 GLY A C 1
ATOM 562 O O . GLY A 1 73 ? 4.390 0.332 -26.807 1.00 77.38 73 GLY A O 1
ATOM 563 N N . SER A 1 74 ? 4.729 -1.814 -27.399 1.00 85.12 74 SER A N 1
ATOM 564 C CA . SER A 1 74 ? 3.344 -2.289 -27.250 1.00 85.12 74 SER A CA 1
ATOM 565 C C . SER A 1 74 ? 2.902 -2.349 -25.783 1.00 85.12 74 SER A C 1
ATOM 567 O O . SER A 1 74 ? 2.959 -3.394 -25.134 1.00 85.12 74 SER A O 1
ATOM 569 N N . TRP A 1 75 ? 2.499 -1.201 -25.247 1.00 91.94 75 TRP A N 1
ATOM 570 C CA . TRP A 1 75 ? 1.875 -1.064 -23.937 1.00 91.94 75 TRP A CA 1
ATOM 571 C C . TRP A 1 75 ? 0.568 -0.299 -24.072 1.00 91.94 75 TRP A C 1
ATOM 573 O O . TRP A 1 75 ? 0.511 0.737 -24.733 1.00 91.94 75 TRP A O 1
ATOM 583 N N . THR A 1 76 ? -0.466 -0.782 -23.392 1.00 92.19 76 THR A N 1
ATOM 584 C CA . THR A 1 76 ? -1.713 -0.043 -23.210 1.00 92.19 76 THR A CA 1
ATOM 585 C C . THR A 1 76 ? -1.768 0.488 -21.788 1.00 92.19 76 THR A C 1
ATOM 587 O O . THR A 1 76 ? -1.723 -0.276 -20.821 1.00 92.19 76 THR A O 1
ATOM 590 N N . THR A 1 77 ? -1.891 1.805 -21.650 1.00 93.19 77 THR A N 1
ATOM 591 C CA . THR A 1 77 ? -2.122 2.440 -20.353 1.00 93.19 77 THR A CA 1
ATOM 592 C C . THR A 1 77 ? -3.586 2.283 -19.967 1.00 93.19 77 THR A C 1
ATOM 594 O O . THR A 1 77 ? -4.462 2.876 -20.588 1.00 93.19 77 THR A O 1
ATOM 597 N N . ILE A 1 78 ? -3.846 1.488 -18.930 1.00 92.69 78 ILE A N 1
ATOM 598 C CA . ILE A 1 78 ? -5.195 1.244 -18.403 1.00 92.69 78 ILE A CA 1
ATOM 599 C C . ILE A 1 78 ? -5.643 2.421 -17.538 1.00 92.69 78 ILE A C 1
ATOM 601 O O . ILE A 1 78 ? -6.785 2.865 -17.613 1.00 92.69 78 ILE A O 1
ATOM 605 N N . ARG A 1 79 ? -4.747 2.911 -16.676 1.00 90.50 79 ARG A N 1
ATOM 606 C CA . ARG A 1 79 ? -5.043 3.984 -15.724 1.00 90.50 79 ARG A CA 1
ATOM 607 C C . ARG A 1 79 ? -3.772 4.723 -15.346 1.00 90.50 79 ARG A C 1
ATOM 609 O O . ARG A 1 79 ? -2.734 4.099 -15.140 1.00 90.50 79 ARG A O 1
ATOM 616 N N . THR A 1 80 ? -3.878 6.031 -15.164 1.00 94.00 80 THR A N 1
ATOM 617 C CA . THR A 1 80 ? -2.837 6.853 -14.542 1.00 94.00 80 THR A CA 1
ATOM 618 C C . THR A 1 80 ? -3.387 7.575 -13.319 1.00 94.00 80 THR A C 1
ATOM 620 O O . THR A 1 80 ? -4.598 7.667 -13.114 1.00 94.00 80 THR A O 1
ATOM 623 N N . GLY A 1 81 ? -2.494 8.058 -12.467 1.00 94.06 81 GLY A N 1
ATOM 624 C CA . GLY A 1 81 ? -2.857 8.931 -11.361 1.00 94.06 81 GLY A CA 1
ATOM 625 C C . GLY A 1 81 ? -1.641 9.368 -10.564 1.00 94.06 81 GLY A C 1
ATOM 626 O O . GLY A 1 81 ? -0.509 9.008 -10.887 1.00 94.06 81 GLY A O 1
ATOM 627 N N . ARG A 1 82 ? -1.883 10.146 -9.512 1.00 96.44 82 ARG A N 1
ATOM 628 C CA . ARG A 1 82 ? -0.846 10.627 -8.600 1.00 96.44 82 ARG A CA 1
ATOM 629 C C . ARG A 1 82 ? -1.059 10.044 -7.214 1.00 96.44 82 ARG A C 1
ATOM 631 O O . ARG A 1 82 ? -2.179 10.043 -6.699 1.00 96.44 82 ARG A O 1
ATOM 638 N N . VAL A 1 83 ? 0.017 9.542 -6.618 1.00 95.94 83 VAL A N 1
ATOM 639 C CA . VAL A 1 83 ? 0.014 9.050 -5.237 1.00 95.94 83 VAL A CA 1
ATOM 640 C C . VAL A 1 83 ? 1.046 9.807 -4.422 1.00 95.94 83 VAL A C 1
ATOM 642 O O . VAL A 1 83 ? 2.199 9.947 -4.823 1.00 95.94 83 VAL A O 1
ATOM 645 N N . ILE A 1 84 ? 0.628 10.308 -3.271 1.00 97.31 84 ILE A N 1
ATOM 646 C CA . ILE A 1 84 ? 1.515 10.938 -2.306 1.00 97.31 84 ILE A CA 1
ATOM 647 C C . ILE A 1 84 ? 2.182 9.873 -1.446 1.00 97.31 84 ILE A C 1
ATOM 649 O O . ILE A 1 84 ? 1.554 8.887 -1.067 1.00 97.31 84 ILE A O 1
ATOM 653 N N . GLN A 1 85 ? 3.454 10.079 -1.125 1.00 98.06 85 GLN A N 1
ATOM 654 C CA . GLN A 1 85 ? 4.189 9.286 -0.152 1.00 98.06 85 GLN A CA 1
ATOM 655 C C . GLN A 1 85 ? 4.356 10.091 1.128 1.00 98.06 85 GLN A C 1
ATOM 657 O O . GLN A 1 85 ? 4.823 11.235 1.104 1.00 98.06 85 GLN A O 1
ATOM 662 N N . MET A 1 86 ? 4.016 9.462 2.247 1.00 97.88 86 MET A N 1
ATOM 663 C CA . MET A 1 86 ? 4.167 10.044 3.572 1.00 97.88 86 MET A CA 1
ATOM 664 C C . MET A 1 86 ? 5.040 9.145 4.438 1.00 97.88 86 MET A C 1
ATOM 666 O O . MET A 1 86 ? 4.927 7.920 4.381 1.00 97.88 86 MET A O 1
ATOM 670 N N . VAL A 1 87 ? 5.912 9.747 5.240 1.00 97.62 87 VAL A N 1
ATOM 671 C CA . VAL A 1 87 ? 6.889 9.036 6.075 1.00 97.62 87 VAL A CA 1
ATOM 672 C C . VAL A 1 87 ? 6.736 9.501 7.513 1.00 97.62 87 VAL A C 1
ATOM 674 O O . VAL A 1 87 ? 6.628 10.701 7.766 1.00 97.62 87 VAL A O 1
ATOM 677 N N . ARG A 1 88 ? 6.732 8.562 8.460 1.00 95.50 88 ARG A N 1
ATOM 678 C CA . ARG A 1 88 ? 6.719 8.883 9.886 1.00 95.50 88 ARG A CA 1
ATOM 679 C C . ARG A 1 88 ? 8.148 9.050 10.379 1.00 95.50 88 ARG A C 1
ATOM 681 O O . ARG A 1 88 ? 8.834 8.078 10.679 1.00 95.50 88 ARG A O 1
ATOM 688 N N . THR A 1 89 ? 8.619 10.286 10.455 1.00 81.31 89 THR A N 1
ATOM 689 C CA . THR A 1 89 ? 9.903 10.578 11.096 1.00 81.31 89 THR A CA 1
ATOM 690 C C . THR A 1 89 ? 9.693 10.676 12.597 1.00 81.31 89 THR A C 1
ATOM 692 O O . THR A 1 89 ? 9.082 11.629 13.077 1.00 81.31 89 THR A O 1
ATOM 695 N N . VAL A 1 90 ? 10.213 9.708 13.350 1.00 65.56 90 VAL A N 1
ATOM 696 C CA . VAL A 1 90 ? 10.342 9.864 14.798 1.00 65.56 90 VAL A CA 1
ATOM 697 C C . VAL A 1 90 ? 11.375 10.961 15.031 1.00 65.56 90 VAL A C 1
ATOM 699 O O . VAL A 1 90 ? 12.558 10.775 14.740 1.00 65.56 90 VAL A O 1
ATOM 702 N N . THR A 1 91 ? 10.949 12.116 15.540 1.00 53.41 91 THR A N 1
ATOM 703 C CA . THR A 1 91 ? 11.887 13.031 16.189 1.00 53.41 91 THR A CA 1
ATOM 704 C C . THR A 1 91 ? 12.438 12.254 17.369 1.00 53.41 91 THR A C 1
ATOM 706 O O . THR A 1 91 ? 11.693 11.965 18.307 1.00 53.41 91 THR A O 1
ATOM 709 N N . ALA A 1 92 ? 13.701 11.831 17.285 1.00 45.91 92 ALA A N 1
ATOM 710 C CA . ALA A 1 92 ? 14.364 11.180 18.398 1.00 45.91 92 ALA A CA 1
ATOM 711 C C . ALA A 1 92 ? 14.162 12.076 19.621 1.00 45.91 92 ALA A C 1
ATOM 713 O O . ALA A 1 92 ? 14.662 13.198 19.676 1.00 45.91 92 ALA A O 1
ATOM 714 N N . SER A 1 93 ? 13.354 11.605 20.567 1.00 37.38 93 SER A N 1
ATOM 715 C CA . SER A 1 93 ? 13.339 12.189 21.893 1.00 37.38 93 SER A CA 1
ATOM 716 C C . SER A 1 93 ? 14.704 11.828 22.446 1.00 37.38 93 SER A C 1
ATOM 718 O O . SER A 1 93 ? 14.945 10.655 22.737 1.00 37.38 93 SER A O 1
ATOM 720 N N . THR A 1 94 ? 15.631 12.789 22.461 1.00 32.56 94 THR A N 1
ATOM 721 C CA . THR A 1 94 ? 16.900 12.660 23.172 1.00 32.56 94 THR A CA 1
ATOM 722 C C . THR A 1 94 ? 16.534 12.260 24.588 1.00 32.56 94 THR A C 1
ATOM 724 O O . THR A 1 94 ? 16.066 13.070 25.380 1.00 32.56 94 THR A O 1
ATOM 727 N N . THR A 1 95 ? 16.632 10.967 24.871 1.00 35.91 95 THR A N 1
ATOM 728 C CA . THR A 1 95 ? 16.621 10.500 26.242 1.00 35.91 95 THR A CA 1
ATOM 729 C C . THR A 1 95 ? 17.980 10.948 26.731 1.00 35.91 95 THR A C 1
ATOM 731 O O . THR A 1 95 ? 18.990 10.383 26.304 1.00 35.91 95 THR A O 1
ATOM 734 N N . ASP A 1 96 ? 18.013 12.052 27.479 1.00 33.22 96 ASP A N 1
ATOM 735 C CA . ASP A 1 96 ? 19.235 12.508 28.128 1.00 33.22 96 ASP A CA 1
ATOM 736 C C . ASP A 1 96 ? 19.890 11.288 28.788 1.00 33.22 96 ASP A C 1
ATOM 738 O O . ASP A 1 96 ? 19.186 10.495 29.432 1.00 33.22 96 ASP A O 1
ATOM 742 N N . PRO A 1 97 ? 21.199 11.062 28.583 1.00 39.41 97 PRO A N 1
ATOM 743 C CA . PRO A 1 97 ? 21.863 9.938 29.208 1.00 39.41 97 PRO A CA 1
ATOM 744 C C . PRO A 1 97 ? 21.671 10.072 30.718 1.00 39.41 97 PRO A C 1
ATOM 746 O O . PRO A 1 97 ? 22.066 11.072 31.318 1.00 39.41 97 PRO A O 1
ATOM 749 N N . VAL A 1 98 ? 21.031 9.065 31.319 1.00 45.34 98 VAL A N 1
ATOM 750 C CA . VAL A 1 98 ? 20.954 8.922 32.773 1.00 45.34 98 VAL A CA 1
ATOM 751 C C . VAL A 1 98 ? 22.390 9.021 33.294 1.00 45.34 98 VAL A C 1
ATOM 753 O O . VAL A 1 98 ? 23.223 8.222 32.857 1.00 45.34 98 VAL A O 1
ATOM 756 N N . PRO A 1 99 ? 22.725 9.991 34.165 1.00 38.16 99 PRO A N 1
ATOM 757 C CA . PRO A 1 99 ? 24.077 10.105 34.682 1.00 38.16 99 PRO A CA 1
ATOM 758 C C . PRO A 1 99 ? 24.409 8.824 35.447 1.00 38.16 99 PRO A C 1
ATOM 760 O O . PRO A 1 99 ? 23.728 8.455 36.406 1.00 38.16 99 PRO A O 1
ATOM 763 N N . THR A 1 100 ? 25.435 8.118 34.979 1.00 37.47 100 THR A N 1
ATOM 764 C CA . THR A 1 100 ? 25.983 6.935 35.639 1.00 37.47 100 THR A CA 1
ATOM 765 C C . THR A 1 100 ? 26.424 7.331 37.051 1.00 37.47 100 THR A C 1
ATOM 767 O O . THR A 1 100 ? 27.154 8.315 37.186 1.00 37.47 100 THR A O 1
ATOM 770 N N . PRO A 1 101 ? 26.022 6.614 38.114 1.00 42.72 101 PRO A N 1
ATOM 771 C CA . PRO A 1 101 ? 26.543 6.878 39.449 1.00 42.72 101 PRO A CA 1
ATOM 772 C C . PRO A 1 101 ? 28.055 6.625 39.478 1.00 42.72 101 PRO A C 1
ATOM 774 O O . PRO A 1 101 ? 28.515 5.577 39.019 1.00 42.72 101 PRO A O 1
ATOM 777 N N . ASP A 1 102 ? 28.818 7.568 40.035 1.00 40.56 102 ASP A N 1
ATOM 778 C CA . ASP A 1 102 ? 30.255 7.431 40.281 1.00 40.56 102 ASP A CA 1
ATOM 779 C C . ASP A 1 102 ? 30.534 6.217 41.182 1.00 40.56 102 ASP A C 1
ATOM 781 O O . ASP A 1 102 ? 30.441 6.280 42.412 1.00 40.56 102 ASP A O 1
ATOM 785 N N . HIS A 1 103 ? 30.930 5.095 40.585 1.00 45.69 103 HIS A N 1
ATOM 786 C CA . HIS A 1 103 ? 31.557 4.010 41.326 1.00 45.69 103 HIS A CA 1
ATOM 787 C C . HIS A 1 103 ? 33.036 4.347 41.531 1.00 45.69 103 HIS A C 1
ATOM 789 O O . HIS A 1 103 ? 33.880 4.093 40.673 1.00 45.69 103 HIS A O 1
ATOM 795 N N . LYS A 1 104 ? 33.363 4.914 42.700 1.00 36.81 104 LYS A N 1
ATOM 796 C CA . LYS A 1 104 ? 34.748 4.948 43.192 1.00 36.81 104 LYS A CA 1
ATOM 797 C C . LYS A 1 104 ? 35.292 3.511 43.259 1.00 36.81 104 LYS A C 1
ATOM 799 O O . LYS A 1 104 ? 34.633 2.662 43.862 1.00 36.81 104 LYS A O 1
ATOM 804 N N . PRO A 1 105 ? 36.482 3.224 42.706 1.00 37.44 105 PRO A N 1
ATOM 805 C CA . PRO A 1 105 ? 37.072 1.899 42.811 1.00 37.44 105 PRO A CA 1
ATOM 806 C C . PRO A 1 105 ? 37.476 1.636 44.267 1.00 37.44 105 PRO A C 1
ATOM 808 O O . PRO A 1 105 ? 38.250 2.388 44.860 1.00 37.44 105 PRO A O 1
ATOM 811 N N . VAL A 1 106 ? 36.928 0.571 44.849 1.00 38.97 106 VAL A N 1
ATOM 812 C CA . VAL A 1 106 ? 37.399 0.012 46.119 1.00 38.97 106 VAL A CA 1
ATOM 813 C C . VAL A 1 106 ? 38.642 -0.821 45.817 1.00 38.97 106 VAL A C 1
ATOM 815 O O . VAL A 1 106 ? 38.563 -1.855 45.157 1.00 38.97 106 VAL A O 1
ATOM 818 N N . THR A 1 107 ? 39.798 -0.354 46.280 1.00 36.69 107 THR A N 1
ATOM 819 C CA . THR A 1 107 ? 41.077 -1.067 46.200 1.00 36.69 107 THR A CA 1
ATOM 820 C C . THR A 1 107 ? 41.111 -2.179 47.251 1.00 36.69 107 THR A C 1
ATOM 822 O O . THR A 1 107 ? 41.073 -1.891 48.447 1.00 36.69 107 THR A O 1
ATOM 825 N N . MET A 1 108 ? 41.200 -3.443 46.828 1.00 39.00 108 MET A N 1
ATOM 826 C CA . MET A 1 108 ? 41.563 -4.561 47.710 1.00 39.00 108 MET A CA 1
ATOM 827 C C . MET A 1 108 ? 43.093 -4.743 47.762 1.00 39.00 108 MET A C 1
ATOM 829 O O . MET A 1 108 ? 43.762 -4.473 46.762 1.00 39.00 108 MET A O 1
ATOM 833 N N . PRO A 1 109 ? 43.664 -5.174 48.905 1.00 41.94 109 PRO A N 1
ATOM 834 C CA . PRO A 1 109 ? 45.104 -5.380 49.058 1.00 41.94 109 PRO A CA 1
ATOM 835 C C . PRO A 1 109 ? 45.591 -6.652 48.331 1.00 41.94 109 PRO A C 1
ATOM 837 O O . PRO A 1 109 ? 44.787 -7.549 48.076 1.00 41.94 109 PRO A O 1
ATOM 840 N N . PRO A 1 110 ? 46.891 -6.739 47.981 1.00 45.06 110 PRO A N 1
ATOM 841 C CA . PRO A 1 110 ? 47.422 -7.820 47.156 1.00 45.06 110 PRO A CA 1
ATOM 842 C C . PRO A 1 110 ? 47.694 -9.090 47.971 1.00 45.06 110 PRO A C 1
ATOM 844 O O . PRO A 1 110 ? 48.434 -9.048 48.954 1.00 45.06 11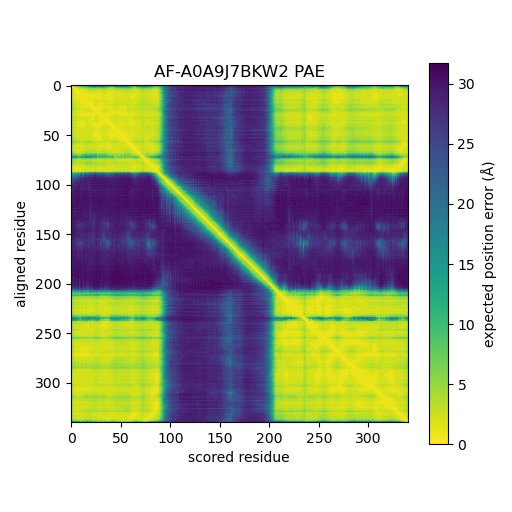0 PRO A O 1
ATOM 847 N N . ASP A 1 111 ? 47.175 -10.225 47.499 1.00 37.91 111 ASP A N 1
ATOM 848 C CA . ASP A 1 111 ? 47.607 -11.545 47.956 1.00 37.91 111 ASP A CA 1
ATOM 849 C C . ASP A 1 111 ? 48.899 -11.953 47.242 1.00 37.91 111 ASP A C 1
ATOM 851 O O . ASP A 1 111 ? 48.979 -12.082 46.017 1.00 37.91 111 ASP A O 1
ATOM 855 N N . THR A 1 112 ? 49.936 -12.160 48.045 1.00 40.44 112 THR A N 1
ATOM 856 C CA . THR A 1 112 ? 51.223 -12.723 47.660 1.00 40.44 112 THR A CA 1
ATOM 857 C C . THR A 1 112 ? 51.122 -14.244 47.579 1.00 40.44 112 THR A C 1
ATOM 859 O O . THR A 1 112 ? 51.083 -14.938 48.591 1.00 40.44 112 THR A O 1
ATOM 862 N N . SER A 1 113 ? 51.168 -14.799 46.369 1.00 38.56 113 SER A N 1
ATOM 863 C CA . SER A 1 113 ? 51.624 -16.180 46.183 1.00 38.56 113 SER A CA 1
ATOM 864 C C . SER A 1 113 ? 52.385 -16.327 44.867 1.00 38.56 113 SER A C 1
ATOM 866 O O . SER A 1 113 ? 51.850 -16.254 43.766 1.00 38.56 113 SER A O 1
ATOM 868 N N . THR A 1 114 ? 53.694 -16.498 45.017 1.00 33.50 114 THR A N 1
ATOM 869 C CA . THR A 1 114 ? 54.641 -16.847 43.962 1.00 33.50 114 THR A CA 1
ATOM 870 C C . THR A 1 114 ? 54.624 -18.363 43.802 1.00 33.50 114 THR A C 1
ATOM 872 O O . THR A 1 114 ? 54.919 -19.077 44.759 1.00 33.50 114 THR A O 1
ATOM 875 N N . THR A 1 115 ? 54.333 -18.893 42.614 1.00 35.84 115 THR A N 1
ATOM 876 C CA . THR A 1 115 ? 54.785 -20.240 42.226 1.00 35.84 115 THR A CA 1
ATOM 877 C C . THR A 1 115 ? 55.121 -20.275 40.738 1.00 35.84 115 THR A C 1
ATOM 879 O O . THR A 1 115 ? 54.425 -19.723 39.891 1.00 35.84 115 THR A O 1
ATOM 882 N N . THR A 1 116 ? 56.271 -20.883 40.484 1.00 34.03 116 THR A N 1
ATOM 883 C CA . THR A 1 116 ? 57.100 -20.877 39.285 1.00 34.03 116 THR A CA 1
ATOM 884 C C . THR A 1 116 ? 56.532 -21.686 38.110 1.00 34.03 116 THR A C 1
ATOM 886 O O . THR A 1 116 ? 56.041 -22.796 38.277 1.00 34.03 116 THR A O 1
ATOM 889 N N . THR A 1 117 ? 56.688 -21.093 36.924 1.00 33.41 117 THR A N 1
ATOM 890 C CA . THR A 1 117 ? 56.881 -21.603 35.551 1.00 33.41 117 THR A CA 1
ATOM 891 C C . THR A 1 117 ? 56.752 -23.106 35.261 1.00 33.41 117 THR A C 1
ATOM 893 O O . THR A 1 117 ? 57.504 -23.910 35.799 1.00 33.41 117 THR A O 1
ATOM 896 N N . THR A 1 118 ? 55.996 -23.456 34.210 1.00 32.19 118 THR A N 1
ATOM 897 C CA . THR A 1 118 ? 56.468 -24.376 33.149 1.00 32.19 118 THR A CA 1
ATOM 898 C C . THR A 1 118 ? 55.788 -24.038 31.816 1.00 32.19 118 THR A C 1
ATOM 900 O O . THR A 1 118 ? 54.576 -24.159 31.661 1.00 32.19 118 THR A O 1
ATOM 903 N N . THR A 1 119 ? 56.594 -23.602 30.850 1.00 35.47 119 THR A N 1
ATOM 904 C CA . THR A 1 119 ? 56.222 -23.359 29.453 1.00 35.47 119 THR A CA 1
ATOM 905 C C . THR A 1 119 ? 56.148 -24.692 28.717 1.00 35.47 119 THR A C 1
ATOM 907 O O . THR A 1 119 ? 57.147 -25.405 28.668 1.00 35.47 119 THR A O 1
ATOM 910 N N . THR A 1 120 ? 55.014 -25.011 28.091 1.00 34.72 120 THR A N 1
ATOM 911 C CA . THR A 1 120 ? 54.970 -26.067 27.068 1.00 34.72 120 THR A CA 1
ATOM 912 C C . THR A 1 120 ? 54.203 -25.557 25.857 1.00 34.72 120 THR A C 1
ATOM 914 O O . THR A 1 120 ? 52.983 -25.425 25.869 1.00 34.72 120 THR A O 1
ATOM 917 N N . THR A 1 121 ? 54.956 -25.221 24.817 1.00 35.91 121 THR A N 1
ATOM 918 C CA . THR A 1 121 ? 54.462 -24.925 23.475 1.00 35.91 121 THR A CA 1
ATOM 919 C C . THR A 1 121 ? 54.026 -26.241 22.837 1.00 35.91 121 THR A C 1
ATOM 921 O O . THR A 1 121 ? 54.816 -27.179 22.755 1.00 35.91 121 THR A O 1
ATOM 924 N N . THR A 1 122 ? 52.782 -26.350 22.377 1.00 34.56 122 THR A N 1
ATOM 925 C CA . THR A 1 122 ? 52.364 -27.454 21.501 1.00 34.56 122 THR A CA 1
ATOM 926 C C . THR A 1 122 ? 51.539 -26.892 20.357 1.00 34.56 122 THR A C 1
ATOM 928 O O . THR A 1 122 ? 50.378 -26.518 20.497 1.00 34.56 122 THR A O 1
ATOM 931 N N . THR A 1 123 ? 52.210 -26.804 19.218 1.00 34.78 123 THR A N 1
ATOM 932 C CA . THR A 1 123 ? 51.666 -26.623 17.879 1.00 34.78 123 THR A CA 1
ATOM 933 C C . THR A 1 123 ? 50.851 -27.859 17.492 1.00 34.78 123 THR A C 1
ATOM 935 O O . THR A 1 123 ? 51.369 -28.973 17.503 1.00 34.78 123 THR A O 1
ATOM 938 N N . SER A 1 124 ? 49.574 -27.677 17.144 1.00 38.34 124 SER A N 1
ATOM 939 C CA . SER A 1 124 ? 48.758 -28.735 16.530 1.00 38.34 124 SER A CA 1
ATOM 940 C C . SER A 1 124 ? 48.873 -28.681 15.001 1.00 38.34 124 SER A C 1
ATOM 942 O O . SER A 1 124 ? 48.760 -27.590 14.438 1.00 38.34 124 SER A O 1
ATOM 944 N N . PRO A 1 125 ? 49.092 -29.821 14.322 1.00 51.84 125 PRO A N 1
ATOM 945 C CA . PRO A 1 125 ? 49.215 -29.881 12.874 1.00 51.84 125 PRO A CA 1
ATOM 946 C C . PRO A 1 125 ? 47.866 -30.064 12.167 1.00 51.84 125 PRO A C 1
ATOM 948 O O . PRO A 1 125 ? 46.967 -30.767 12.626 1.00 51.84 125 PRO A O 1
ATOM 951 N N . THR A 1 126 ? 47.795 -29.445 10.993 1.00 35.81 126 THR A N 1
ATOM 952 C CA . THR A 1 126 ? 46.829 -29.625 9.908 1.00 35.81 126 THR A CA 1
ATOM 953 C C . THR A 1 126 ? 46.635 -31.102 9.543 1.00 35.81 126 THR A C 1
ATOM 955 O O . THR A 1 126 ? 47.603 -31.790 9.222 1.00 35.81 126 THR A O 1
ATOM 958 N N . ALA A 1 127 ? 45.385 -31.573 9.526 1.00 41.34 127 ALA A N 1
ATOM 959 C CA . ALA A 1 127 ? 45.008 -32.885 8.997 1.00 41.34 127 ALA A CA 1
ATOM 960 C C . ALA A 1 127 ? 44.470 -32.764 7.551 1.00 41.34 127 ALA A C 1
ATOM 962 O O . ALA A 1 127 ? 43.741 -31.811 7.260 1.00 41.34 127 ALA A O 1
ATOM 963 N N . PRO A 1 128 ? 44.809 -33.698 6.640 1.00 46.19 128 PRO A N 1
ATOM 964 C CA . PRO A 1 128 ? 44.381 -33.664 5.244 1.00 46.19 128 PRO A CA 1
ATOM 965 C C . PRO A 1 128 ? 42.982 -34.267 5.041 1.00 46.19 128 PRO A C 1
ATOM 967 O O . PRO A 1 128 ? 42.558 -35.177 5.753 1.00 46.19 128 PRO A O 1
ATOM 970 N N . ALA A 1 129 ? 42.284 -33.763 4.022 1.00 40.22 129 ALA A N 1
ATOM 971 C CA . ALA A 1 129 ? 40.982 -34.239 3.565 1.00 40.22 129 ALA A CA 1
ATOM 972 C C . ALA A 1 129 ? 41.070 -35.631 2.901 1.00 40.22 129 ALA A C 1
ATOM 974 O O . ALA A 1 129 ? 41.966 -35.841 2.078 1.00 40.22 129 ALA A O 1
ATOM 975 N N . PRO A 1 130 ? 40.137 -36.561 3.179 1.00 46.03 130 PRO A N 1
ATOM 976 C CA . PRO A 1 130 ? 40.003 -37.788 2.410 1.00 46.03 130 PRO A CA 1
ATOM 977 C C . PRO A 1 130 ? 39.034 -37.640 1.224 1.00 46.03 130 PRO A C 1
ATOM 979 O O . PRO A 1 130 ? 38.048 -36.905 1.247 1.00 46.03 130 PRO A O 1
ATOM 982 N N . THR A 1 131 ? 39.384 -38.386 0.187 1.00 33.69 131 THR A N 1
ATOM 983 C CA . THR A 1 131 ? 38.809 -38.556 -1.147 1.00 33.69 131 THR A CA 1
ATOM 984 C C . THR A 1 131 ? 37.347 -39.019 -1.190 1.00 33.69 131 THR A C 1
ATOM 986 O O . THR A 1 131 ? 3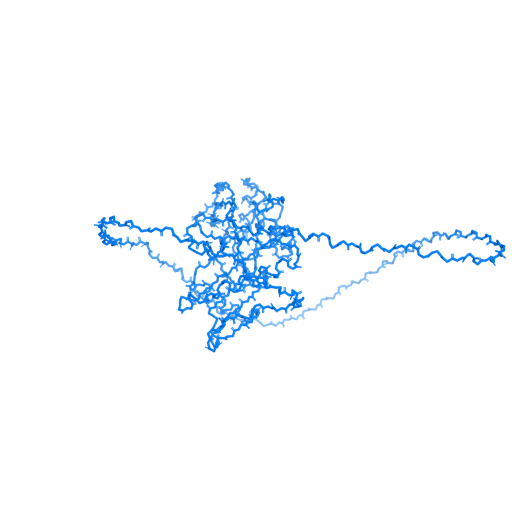6.871 -39.766 -0.339 1.00 33.69 131 THR A O 1
ATOM 989 N N . ALA A 1 132 ? 36.661 -38.605 -2.260 1.00 35.53 132 ALA A N 1
ATOM 990 C CA . ALA A 1 132 ? 35.301 -38.993 -2.627 1.00 35.53 132 ALA A CA 1
ATOM 991 C C . ALA A 1 132 ? 35.171 -40.477 -3.030 1.00 35.53 132 ALA A C 1
ATOM 993 O O . ALA A 1 132 ? 36.081 -41.010 -3.669 1.00 35.53 132 ALA A O 1
ATOM 994 N N . PRO A 1 133 ? 34.003 -41.104 -2.796 1.00 38.25 133 PRO A N 1
ATOM 995 C CA . PRO A 1 133 ? 33.575 -42.275 -3.544 1.00 38.25 133 PRO A CA 1
ATOM 996 C C . PRO A 1 133 ? 32.468 -41.940 -4.556 1.00 38.25 133 PRO A C 1
ATOM 998 O O . PRO A 1 133 ? 31.431 -41.357 -4.243 1.00 38.25 133 PRO A O 1
ATOM 1001 N N . THR A 1 134 ? 32.714 -42.362 -5.793 1.00 31.73 134 THR A N 1
ATOM 1002 C CA . THR A 1 134 ? 31.758 -42.497 -6.892 1.00 31.73 134 THR A CA 1
ATOM 1003 C C . THR A 1 134 ? 30.837 -43.688 -6.634 1.00 31.73 134 THR A C 1
ATOM 1005 O O . THR A 1 134 ? 31.331 -44.807 -6.550 1.00 31.73 134 THR A O 1
ATOM 1008 N N . THR A 1 135 ? 29.517 -43.487 -6.608 1.00 33.00 135 THR A N 1
ATOM 1009 C CA . THR A 1 135 ? 28.534 -44.566 -6.829 1.00 33.00 135 THR A CA 1
ATOM 1010 C C . THR A 1 135 ? 27.230 -44.020 -7.411 1.00 33.00 135 THR A C 1
ATOM 1012 O O . THR A 1 135 ? 26.544 -43.208 -6.796 1.00 33.00 135 THR A O 1
ATOM 1015 N N . THR A 1 136 ? 26.906 -44.503 -8.609 1.00 33.62 136 THR A N 1
ATOM 1016 C CA . THR A 1 136 ? 25.618 -44.438 -9.317 1.00 33.62 136 THR A CA 1
ATOM 1017 C C . THR A 1 136 ? 24.522 -45.208 -8.558 1.00 33.62 136 THR A C 1
ATOM 1019 O O . THR A 1 136 ? 24.833 -46.189 -7.883 1.00 33.62 136 THR A O 1
ATOM 1022 N N . PRO A 1 137 ? 23.238 -44.837 -8.709 1.00 35.03 137 PRO A N 1
ATOM 1023 C CA . PRO A 1 137 ? 22.269 -45.819 -9.223 1.00 35.03 137 PRO A CA 1
ATOM 1024 C C . PRO A 1 137 ? 21.304 -45.170 -10.237 1.00 35.03 137 PRO A C 1
ATOM 1026 O O . PRO A 1 137 ? 20.858 -44.043 -10.069 1.00 35.03 137 PRO A O 1
ATOM 1029 N N . SER A 1 138 ? 21.154 -45.736 -11.431 1.00 29.62 138 SER A N 1
ATOM 1030 C CA . SER A 1 138 ? 20.267 -46.852 -11.788 1.00 29.62 138 SER A CA 1
ATOM 1031 C C . SER A 1 138 ? 18.785 -46.461 -11.788 1.00 29.62 138 SER A C 1
ATOM 1033 O O . SER A 1 138 ? 18.178 -46.159 -10.765 1.00 29.62 138 SER A O 1
ATOM 1035 N N . SER A 1 139 ? 18.253 -46.465 -13.005 1.00 27.03 139 SER A N 1
ATOM 1036 C CA . SER A 1 139 ? 16.888 -46.204 -13.439 1.00 27.03 139 SER A CA 1
ATOM 1037 C C . SER A 1 139 ? 15.847 -47.090 -12.757 1.00 27.03 139 SER A C 1
ATOM 1039 O O . SER A 1 139 ? 15.994 -48.312 -12.745 1.00 27.03 139 SER A O 1
ATOM 1041 N N . PHE A 1 140 ? 14.736 -46.489 -12.329 1.00 26.39 140 PHE A N 1
ATOM 1042 C CA . PHE A 1 140 ? 13.496 -47.213 -12.071 1.00 26.39 140 PHE A CA 1
ATOM 1043 C C . PHE A 1 140 ? 12.330 -46.505 -12.763 1.00 26.39 140 PHE A C 1
ATOM 1045 O O . PHE A 1 140 ? 12.013 -45.351 -12.480 1.00 26.39 140 PHE A O 1
ATOM 1052 N N . VAL A 1 141 ? 11.735 -47.216 -13.717 1.00 25.84 141 VAL A N 1
ATOM 1053 C CA . VAL A 1 141 ? 10.513 -46.853 -14.432 1.00 25.84 141 VAL A CA 1
ATOM 1054 C C . VAL A 1 141 ? 9.344 -47.366 -13.597 1.00 25.84 141 VAL A C 1
ATOM 1056 O O . VAL A 1 141 ? 9.242 -48.565 -13.350 1.00 25.84 141 VAL A O 1
ATOM 1059 N N . GLY A 1 142 ? 8.474 -46.461 -13.154 1.00 24.94 142 GLY A N 1
ATOM 1060 C CA . GLY A 1 142 ? 7.227 -46.778 -12.464 1.00 24.94 142 GLY A CA 1
ATOM 1061 C C . GLY A 1 142 ? 6.066 -46.070 -13.147 1.00 24.94 142 GLY A C 1
ATOM 1062 O O . GLY A 1 142 ? 5.790 -44.907 -12.871 1.00 24.94 142 GLY A O 1
ATOM 1063 N N . THR A 1 143 ? 5.409 -46.770 -14.067 1.00 24.31 143 THR A N 1
ATOM 1064 C CA . THR A 1 143 ? 4.132 -46.379 -14.666 1.00 24.31 143 THR A CA 1
ATOM 1065 C C . THR A 1 143 ? 3.023 -46.511 -13.625 1.00 24.31 143 THR A C 1
ATOM 1067 O O . THR A 1 143 ? 2.789 -47.609 -13.126 1.00 24.31 143 THR A O 1
ATOM 1070 N N . VAL A 1 144 ? 2.294 -45.428 -13.348 1.00 27.08 144 VAL A N 1
ATOM 1071 C CA . VAL A 1 144 ? 0.969 -45.507 -12.718 1.00 27.08 144 VAL A CA 1
ATOM 1072 C C . VAL A 1 144 ? 0.027 -44.573 -13.467 1.00 27.08 144 VAL A C 1
ATOM 1074 O O . VAL A 1 144 ? 0.200 -43.357 -13.479 1.00 27.08 144 VAL A O 1
ATOM 1077 N N . ALA A 1 145 ? -0.949 -45.177 -14.136 1.00 24.28 145 ALA A N 1
ATOM 1078 C CA . ALA A 1 145 ? -2.083 -44.505 -14.742 1.00 24.28 145 ALA A CA 1
ATOM 1079 C C . ALA A 1 145 ? -3.161 -44.257 -13.678 1.00 24.28 145 ALA A C 1
ATOM 1081 O O . ALA A 1 145 ? -3.484 -45.178 -12.931 1.00 24.28 145 ALA A O 1
ATOM 1082 N N . ALA A 1 146 ? -3.764 -43.065 -13.660 1.00 23.83 146 ALA A N 1
ATOM 1083 C CA . ALA A 1 146 ? -5.110 -42.878 -13.119 1.00 23.83 146 ALA A CA 1
ATOM 1084 C C . ALA A 1 146 ? -5.766 -41.577 -13.619 1.00 23.83 146 ALA A C 1
ATOM 1086 O O . ALA A 1 146 ? -5.386 -40.478 -13.237 1.00 23.83 146 ALA A O 1
ATOM 1087 N N . SER A 1 147 ? -6.811 -41.776 -14.427 1.00 24.78 147 SER A N 1
ATOM 1088 C CA . SER A 1 147 ? -8.119 -41.111 -14.354 1.00 24.78 147 SER A CA 1
ATOM 1089 C C . SER A 1 147 ? -8.204 -39.587 -14.530 1.00 24.78 147 SER A C 1
ATOM 1091 O O . SER A 1 147 ? -8.168 -38.812 -13.579 1.00 24.78 147 SER A O 1
ATOM 1093 N N . THR A 1 148 ? -8.495 -39.181 -15.765 1.00 26.30 148 THR A N 1
ATOM 1094 C CA . THR A 1 148 ? -9.045 -37.871 -16.129 1.00 26.30 148 THR A CA 1
ATOM 1095 C C . THR A 1 148 ? -10.543 -37.790 -15.816 1.00 26.30 148 THR A C 1
ATOM 1097 O O . THR A 1 148 ? -11.313 -38.580 -16.355 1.00 26.30 148 THR A O 1
ATOM 1100 N N . ASN A 1 149 ? -10.964 -36.786 -15.044 1.00 27.64 149 ASN A N 1
ATOM 1101 C CA . ASN A 1 149 ? -12.317 -36.223 -15.113 1.00 27.64 149 ASN A CA 1
ATOM 1102 C C . ASN A 1 149 ? -12.194 -34.694 -15.275 1.00 27.64 149 ASN A C 1
ATOM 1104 O O . ASN A 1 149 ? -11.412 -34.087 -14.540 1.00 27.64 149 ASN A O 1
ATOM 1108 N N . PRO A 1 150 ? -12.912 -34.062 -16.222 1.00 27.92 150 PRO A N 1
ATOM 1109 C CA . PRO A 1 150 ? -12.802 -32.628 -16.475 1.00 27.92 150 PRO A CA 1
ATOM 1110 C C . PRO A 1 150 ? -13.618 -31.803 -15.465 1.00 27.92 150 PRO A C 1
ATOM 1112 O O . PRO A 1 150 ? -14.756 -32.139 -15.143 1.00 27.92 150 PRO A O 1
ATOM 1115 N N . VAL A 1 151 ? -13.035 -30.697 -14.999 1.00 31.03 151 VAL A N 1
ATOM 1116 C CA . VAL A 1 151 ? -13.703 -29.646 -14.212 1.00 31.03 151 VAL A CA 1
ATOM 1117 C C . VAL A 1 151 ? -14.243 -28.582 -15.184 1.00 31.03 151 VAL A C 1
ATOM 1119 O O . VAL A 1 151 ? -13.506 -28.203 -16.096 1.00 31.03 151 VAL A O 1
ATOM 1122 N N . PRO A 1 152 ? -15.491 -28.091 -15.042 1.00 28.50 152 PRO A N 1
ATOM 1123 C CA . PRO A 1 152 ? -16.048 -27.088 -15.946 1.00 28.50 152 PRO A CA 1
ATOM 1124 C C . PRO A 1 152 ? -15.510 -25.679 -15.643 1.00 28.50 152 PRO A C 1
ATOM 1126 O O . PRO A 1 152 ? -15.456 -25.248 -14.492 1.00 28.50 152 PRO A O 1
ATOM 1129 N N . THR A 1 153 ? -15.136 -24.960 -16.698 1.00 27.64 153 THR A N 1
ATOM 1130 C CA . THR A 1 153 ? -14.729 -23.548 -16.706 1.00 27.64 153 THR A CA 1
ATOM 1131 C C . THR A 1 153 ? -15.936 -22.622 -16.484 1.00 27.64 153 THR A C 1
ATOM 1133 O O . THR A 1 153 ? -16.948 -22.803 -17.162 1.00 27.64 153 THR A O 1
ATOM 1136 N N . PRO A 1 154 ? -15.863 -21.599 -15.610 1.00 30.17 154 PRO A N 1
ATOM 1137 C CA . PRO A 1 154 ? -16.853 -20.528 -15.581 1.00 30.17 154 PRO A CA 1
ATOM 1138 C C . PRO A 1 154 ? -16.536 -19.473 -16.650 1.00 30.17 154 PRO A C 1
ATOM 1140 O O . PRO A 1 154 ? -15.424 -18.948 -16.712 1.00 30.17 154 PRO A O 1
ATOM 1143 N N . ASP A 1 155 ? -17.536 -19.146 -17.468 1.00 26.88 155 ASP A N 1
ATOM 1144 C CA . ASP A 1 155 ? -17.506 -18.061 -18.449 1.00 26.88 155 ASP A CA 1
ATOM 1145 C C . ASP A 1 155 ? -17.268 -16.696 -17.777 1.00 26.88 155 ASP A C 1
ATOM 1147 O O . ASP A 1 155 ? -18.159 -16.129 -17.139 1.00 26.88 155 ASP A O 1
ATOM 1151 N N . HIS A 1 156 ? -16.083 -16.116 -17.974 1.00 31.59 156 HIS A N 1
ATOM 1152 C CA . HIS A 1 156 ? -15.838 -14.706 -17.681 1.00 31.59 156 HIS A CA 1
ATOM 1153 C C . HIS A 1 156 ? -16.310 -13.844 -18.858 1.00 31.59 156 HIS A C 1
ATOM 1155 O O . HIS A 1 156 ? -15.607 -13.680 -19.855 1.00 31.59 156 HIS A O 1
ATOM 1161 N N . LYS A 1 157 ? -17.504 -13.251 -18.737 1.00 23.03 157 LYS A N 1
ATOM 1162 C CA . LYS A 1 157 ? -17.882 -12.095 -19.562 1.00 23.03 157 LYS A CA 1
ATOM 1163 C C . LYS A 1 157 ? -17.155 -10.838 -19.058 1.00 23.03 157 LYS A C 1
ATOM 1165 O O . LYS A 1 157 ? -17.106 -10.629 -17.845 1.00 23.03 157 LYS A O 1
ATOM 1170 N N . PRO A 1 158 ? -16.640 -9.972 -19.948 1.00 24.67 158 PRO A N 1
ATOM 1171 C CA . PRO A 1 158 ? -16.044 -8.705 -19.547 1.00 24.67 158 PRO A CA 1
ATOM 1172 C C . PRO A 1 158 ? -17.122 -7.776 -18.974 1.00 24.67 158 PRO A C 1
ATOM 1174 O O . PRO A 1 158 ? -18.138 -7.505 -19.618 1.00 24.67 158 PRO A O 1
ATOM 1177 N N . VAL A 1 159 ? -16.896 -7.293 -17.752 1.00 27.83 159 VAL A N 1
ATOM 1178 C CA . VAL A 1 159 ? -17.714 -6.253 -17.121 1.00 27.83 159 VAL A CA 1
ATOM 1179 C C . VAL A 1 159 ? -17.370 -4.925 -17.793 1.00 27.83 159 VAL A C 1
ATOM 1181 O O . VAL A 1 159 ? -16.314 -4.349 -17.553 1.00 27.83 159 VAL A O 1
ATOM 1184 N N . ILE A 1 160 ? -18.262 -4.454 -18.662 1.00 26.97 160 ILE A N 1
ATOM 1185 C CA . ILE A 1 160 ? -18.266 -3.081 -19.169 1.00 26.97 160 ILE A CA 1
ATOM 1186 C C . ILE A 1 160 ? -19.153 -2.265 -18.221 1.00 26.97 160 ILE A C 1
ATOM 1188 O O . ILE A 1 160 ? -20.337 -2.570 -18.083 1.00 26.97 160 ILE A O 1
ATOM 1192 N N . MET A 1 161 ? -18.598 -1.228 -17.590 1.00 27.41 161 MET A N 1
ATOM 1193 C CA . MET A 1 161 ? -19.366 -0.175 -16.911 1.00 27.41 161 MET A CA 1
ATOM 1194 C C . MET A 1 161 ? -19.150 1.183 -17.608 1.00 27.41 161 MET A C 1
ATOM 1196 O O . MET A 1 161 ? -18.087 1.394 -18.195 1.00 27.41 161 MET A O 1
ATOM 1200 N N . PRO A 1 162 ? -20.174 2.061 -17.619 1.00 28.88 162 PRO A N 1
ATOM 1201 C CA . PRO A 1 162 ? -20.270 3.216 -18.517 1.00 28.88 162 PRO A CA 1
ATOM 1202 C C . PRO A 1 162 ? -19.469 4.437 -18.019 1.00 28.88 162 PRO A C 1
ATOM 1204 O O . PRO A 1 162 ? -19.072 4.465 -16.855 1.00 28.88 162 PRO A O 1
ATOM 1207 N N . PRO A 1 163 ? -19.236 5.453 -18.878 1.00 28.09 163 PRO A N 1
ATOM 1208 C CA . PRO A 1 163 ? -18.466 6.641 -18.514 1.00 28.09 163 PRO A CA 1
ATOM 1209 C C . PRO A 1 163 ? -19.212 7.555 -17.531 1.00 28.09 163 PRO A C 1
ATOM 1211 O O . PRO A 1 163 ? -20.434 7.696 -17.593 1.00 28.09 163 PRO A O 1
ATOM 1214 N N . ASP A 1 164 ? -18.433 8.205 -16.664 1.00 29.56 164 ASP A N 1
ATOM 1215 C CA . ASP A 1 164 ? -18.868 9.181 -15.666 1.00 29.56 164 ASP A CA 1
ATOM 1216 C C . ASP A 1 164 ? -19.691 10.325 -16.278 1.00 29.56 164 ASP A C 1
ATOM 1218 O O . ASP A 1 164 ? -19.186 11.147 -17.044 1.00 29.56 164 ASP A O 1
ATOM 1222 N N . THR A 1 165 ? -20.951 10.448 -15.858 1.00 28.83 165 THR A N 1
ATOM 1223 C CA . THR A 1 165 ? -21.699 11.707 -15.937 1.00 28.83 165 THR A CA 1
ATOM 1224 C C . THR A 1 165 ? -21.978 12.201 -14.524 1.00 28.83 165 THR A C 1
ATOM 1226 O O . THR A 1 165 ? -23.000 11.863 -13.927 1.00 28.83 165 THR A O 1
ATOM 1229 N N . SER A 1 166 ? -21.074 13.011 -13.976 1.00 30.27 166 SER A N 1
ATOM 1230 C CA . SER A 1 166 ? -21.340 13.795 -12.770 1.00 30.27 166 SER A CA 1
ATOM 1231 C C . SER A 1 166 ? -21.899 15.163 -13.167 1.00 30.27 166 SER A C 1
ATOM 1233 O O . SER A 1 166 ? -21.195 16.083 -13.575 1.00 30.27 166 SER A O 1
ATOM 1235 N N . THR A 1 167 ? -23.219 15.302 -13.065 1.00 28.34 167 THR A N 1
ATOM 1236 C CA . THR A 1 167 ? -23.885 16.606 -13.052 1.00 28.34 167 THR A CA 1
ATOM 1237 C C . THR A 1 167 ? -23.583 17.279 -11.712 1.00 28.34 167 THR A C 1
ATOM 1239 O O . THR A 1 167 ? -24.064 16.855 -10.664 1.00 28.34 167 THR A O 1
ATOM 1242 N N . THR A 1 168 ? -22.758 18.323 -11.736 1.00 29.95 168 THR A N 1
ATOM 1243 C CA . THR A 1 168 ? -22.513 19.215 -10.598 1.00 29.95 168 THR A CA 1
ATOM 1244 C C . THR A 1 168 ? -23.771 20.014 -10.270 1.00 29.95 168 THR A C 1
ATOM 1246 O O . THR A 1 168 ? -24.253 20.766 -11.116 1.00 29.95 168 THR A O 1
ATOM 1249 N N . ASN A 1 169 ? -24.261 19.910 -9.034 1.00 29.31 169 ASN A N 1
ATOM 1250 C CA . ASN A 1 169 ? -25.239 20.843 -8.475 1.00 29.31 169 ASN A CA 1
ATOM 1251 C C . ASN A 1 169 ? -24.505 21.788 -7.496 1.00 29.31 169 ASN A C 1
ATOM 1253 O O . ASN A 1 169 ? -23.833 21.284 -6.592 1.00 29.31 169 ASN A O 1
ATOM 1257 N N . PRO A 1 170 ? -24.569 23.123 -7.655 1.00 32.75 170 PRO A N 1
ATOM 1258 C CA . PRO A 1 170 ? -23.844 24.053 -6.790 1.00 32.75 170 PRO A CA 1
ATOM 1259 C C . PRO A 1 170 ? -24.543 24.272 -5.435 1.00 32.75 170 PRO A C 1
ATOM 1261 O O . PRO A 1 170 ? -25.766 24.375 -5.350 1.00 32.75 170 PRO A O 1
ATOM 1264 N N . LEU A 1 171 ? -23.736 24.375 -4.374 1.00 32.81 171 LEU A N 1
ATOM 1265 C CA . LEU A 1 171 ? -24.139 24.730 -3.007 1.00 32.81 171 LEU A CA 1
ATOM 1266 C C . LEU A 1 171 ? -24.367 26.261 -2.891 1.00 32.81 171 LEU A C 1
ATOM 1268 O O . LEU A 1 171 ? -23.598 27.018 -3.488 1.00 32.81 171 LEU A O 1
ATOM 1272 N N . PRO A 1 172 ? -25.376 26.750 -2.140 1.00 34.81 172 PRO A N 1
ATOM 1273 C CA . PRO A 1 172 ? -25.657 28.186 -2.011 1.00 34.81 172 PRO A CA 1
ATOM 1274 C C . PRO A 1 172 ? -24.661 28.931 -1.090 1.00 34.81 172 PRO A C 1
ATOM 1276 O O . PRO A 1 172 ? -24.067 28.313 -0.203 1.00 34.81 172 PRO A O 1
ATOM 1279 N N . PRO A 1 173 ? -24.480 30.260 -1.261 1.00 37.75 173 PRO A N 1
ATOM 1280 C CA . PRO A 1 173 ? -23.494 31.045 -0.514 1.00 37.75 173 PRO A CA 1
ATOM 1281 C C . PRO A 1 173 ? -23.953 31.415 0.908 1.00 37.75 173 PRO A C 1
ATOM 1283 O O . PRO A 1 173 ? -25.133 31.660 1.160 1.00 37.75 173 PRO A O 1
ATOM 1286 N N . ALA A 1 174 ? -22.988 31.505 1.830 1.00 33.69 174 ALA A N 1
ATOM 1287 C CA . ALA A 1 174 ? -23.181 31.945 3.212 1.00 33.69 174 ALA A CA 1
ATOM 1288 C C . ALA A 1 174 ? -23.301 33.484 3.323 1.00 33.69 174 ALA A C 1
ATOM 1290 O O . ALA A 1 174 ? -22.595 34.199 2.607 1.00 33.69 174 ALA A O 1
ATOM 1291 N N . PRO A 1 175 ? -24.144 34.022 4.228 1.00 34.09 175 PRO A N 1
ATOM 1292 C CA . PRO A 1 175 ? -24.292 35.463 4.405 1.00 34.09 175 PRO A CA 1
ATOM 1293 C C . PRO A 1 175 ? -23.164 36.072 5.253 1.00 34.09 175 PRO A C 1
ATOM 1295 O O . PRO A 1 175 ? -22.753 35.525 6.275 1.00 34.09 175 PRO A O 1
ATOM 1298 N N . SER A 1 176 ? -22.697 37.248 4.832 1.00 31.25 176 SER A N 1
ATOM 1299 C CA . SER A 1 176 ? -21.778 38.112 5.578 1.00 31.25 176 SER A CA 1
ATOM 1300 C C . SER A 1 176 ? -22.555 39.088 6.462 1.00 31.25 176 SER A C 1
ATOM 1302 O O . SER A 1 176 ? -23.394 39.827 5.952 1.00 31.25 176 SER A O 1
ATOM 1304 N N . THR A 1 177 ? -22.216 39.179 7.748 1.00 31.03 177 THR A N 1
ATOM 1305 C CA . THR A 1 177 ? -22.528 40.359 8.569 1.00 31.03 177 THR A CA 1
ATOM 1306 C C . THR A 1 177 ? -21.386 40.668 9.527 1.00 31.03 177 THR A C 1
ATOM 1308 O O . THR A 1 177 ? -21.039 39.877 10.400 1.00 31.03 177 THR A O 1
ATOM 1311 N N . THR A 1 178 ? -20.830 41.859 9.338 1.00 30.02 178 THR A N 1
ATOM 1312 C CA . THR A 1 178 ? -19.899 42.574 10.206 1.00 30.02 178 THR A CA 1
ATOM 1313 C C . THR A 1 178 ? -20.581 42.973 11.513 1.00 30.02 178 THR A C 1
ATOM 1315 O O . THR A 1 178 ? -21.652 43.578 11.484 1.00 30.02 178 THR A O 1
ATOM 1318 N N . THR A 1 179 ? -19.945 42.748 12.664 1.00 30.69 179 THR A N 1
ATOM 1319 C CA . THR A 1 179 ? -20.115 43.648 13.816 1.00 30.69 179 THR A CA 1
ATOM 1320 C C . THR A 1 179 ? -18.886 43.623 14.719 1.00 30.69 179 THR A C 1
ATOM 1322 O O . THR A 1 179 ? -18.466 42.590 15.230 1.00 30.69 179 THR A O 1
ATOM 1325 N N . THR A 1 180 ? -18.306 44.807 14.879 1.00 29.17 180 THR A N 1
ATOM 1326 C CA . THR A 1 180 ? -17.265 45.180 15.833 1.00 29.17 180 THR A CA 1
ATOM 1327 C C . THR A 1 180 ? -17.821 45.140 17.255 1.00 29.17 180 THR A C 1
ATOM 1329 O O . THR A 1 180 ? -18.847 45.763 17.516 1.00 29.17 180 THR A O 1
ATOM 1332 N N . THR A 1 181 ? -17.142 44.483 18.197 1.00 29.66 181 THR A N 1
ATOM 1333 C CA . THR A 1 181 ? -17.273 44.767 19.638 1.00 29.66 181 THR A CA 1
ATOM 1334 C C . THR A 1 181 ? -15.978 44.394 20.359 1.00 29.66 181 THR A C 1
ATOM 1336 O O . THR A 1 181 ? -15.499 43.267 20.288 1.00 29.66 181 THR A O 1
ATOM 1339 N N . THR A 1 182 ? -15.414 45.395 21.023 1.00 30.09 182 THR A N 1
ATOM 1340 C CA . THR A 1 182 ? -14.207 45.387 21.852 1.00 30.09 182 THR A CA 1
ATOM 1341 C C . THR A 1 182 ? -14.505 44.804 23.238 1.00 30.09 182 THR A C 1
ATOM 1343 O O . THR A 1 182 ? -15.477 45.227 23.858 1.00 30.09 182 THR A O 1
ATOM 1346 N N . ALA A 1 183 ? -13.656 43.912 23.763 1.00 31.81 183 ALA A N 1
ATOM 1347 C CA . ALA A 1 183 ? -13.585 43.569 25.194 1.00 31.81 183 ALA A CA 1
ATOM 1348 C C . ALA A 1 183 ? -12.228 42.895 25.540 1.00 31.81 183 ALA A C 1
ATOM 1350 O O . ALA A 1 183 ? -11.580 42.369 24.635 1.00 31.81 183 ALA A O 1
ATOM 1351 N N . PRO A 1 184 ? -11.757 42.963 26.804 1.00 35.00 184 PRO A N 1
ATOM 1352 C CA . PRO A 1 184 ? -10.331 43.012 27.148 1.00 35.00 184 PRO A CA 1
ATOM 1353 C C . PRO A 1 184 ? -9.673 41.659 27.483 1.00 35.00 184 PRO A C 1
ATOM 1355 O O . PRO A 1 184 ? -10.335 40.655 27.733 1.00 35.00 184 PRO A O 1
ATOM 1358 N N . SER A 1 185 ? -8.335 41.690 27.521 1.00 30.62 185 SER A N 1
ATOM 1359 C CA . SER A 1 185 ? -7.405 40.627 27.926 1.00 30.62 185 SER A CA 1
ATOM 1360 C C . SER A 1 185 ? -7.781 39.889 29.219 1.00 30.62 185 SER A C 1
ATOM 1362 O O . SER A 1 185 ? -8.104 40.546 30.210 1.00 30.62 185 SER A O 1
ATOM 1364 N N . PRO A 1 186 ? -7.592 38.558 29.285 1.00 36.12 186 PRO A N 1
ATOM 1365 C CA . PRO A 1 186 ? -7.545 37.840 30.548 1.00 36.12 186 PRO A CA 1
ATOM 1366 C C . PRO A 1 186 ? -6.103 37.628 31.033 1.00 36.12 186 PRO A C 1
ATOM 1368 O O . PRO A 1 186 ? -5.243 37.066 30.355 1.00 36.12 186 PRO A O 1
ATOM 1371 N N . THR A 1 187 ? -5.879 38.099 32.252 1.00 29.91 187 THR A N 1
ATOM 1372 C CA . THR A 1 187 ? -4.724 37.898 33.123 1.00 29.91 187 THR A CA 1
ATOM 1373 C C . THR A 1 187 ? -4.480 36.409 33.394 1.00 29.91 187 THR A C 1
ATOM 1375 O O . THR A 1 187 ? -5.411 35.665 33.695 1.00 29.91 187 THR A O 1
ATOM 1378 N N . ALA A 1 188 ? -3.219 35.982 33.336 1.00 31.47 188 ALA A N 1
ATOM 1379 C CA . ALA A 1 188 ? -2.787 34.655 33.766 1.00 31.47 188 ALA A CA 1
ATOM 1380 C C . ALA A 1 188 ? -2.804 34.522 35.301 1.00 31.47 188 ALA A C 1
ATOM 1382 O O . ALA A 1 188 ? -2.401 35.463 35.989 1.00 31.47 188 ALA A O 1
ATOM 1383 N N . PRO A 1 189 ? -3.137 33.337 35.840 1.00 32.75 189 PRO A N 1
ATOM 1384 C CA . PRO A 1 189 ? -2.620 32.903 37.124 1.00 32.75 189 PRO A CA 1
ATOM 1385 C C . PRO A 1 189 ? -1.597 31.771 36.971 1.00 32.75 189 PRO A C 1
ATOM 1387 O O . PRO A 1 189 ? -1.727 30.839 36.179 1.00 32.75 189 PRO A O 1
ATOM 1390 N N . SER A 1 190 ? -0.558 31.916 37.776 1.00 29.78 190 SER A N 1
ATOM 1391 C CA . SER A 1 190 ? 0.587 31.048 37.985 1.00 29.78 190 SER A CA 1
ATOM 1392 C C . SER A 1 190 ? 0.256 29.727 38.689 1.00 29.78 190 SER A C 1
ATOM 1394 O O . SER A 1 190 ? -0.633 29.660 39.533 1.00 29.78 190 SER A O 1
ATOM 1396 N N . SER A 1 191 ? 1.121 28.744 38.414 1.00 28.38 191 SER A N 1
ATOM 1397 C CA . SER A 1 191 ? 1.555 27.635 39.280 1.00 28.38 191 SER A CA 1
ATOM 1398 C C . SER A 1 191 ? 0.500 26.657 39.809 1.00 28.38 191 SER A C 1
ATOM 1400 O O . SER A 1 191 ? -0.172 26.919 40.804 1.00 28.38 191 SER A O 1
ATOM 1402 N N . PHE A 1 192 ? 0.524 25.439 39.261 1.00 27.56 192 PHE A N 1
ATOM 1403 C CA . PHE A 1 192 ? 0.215 24.239 40.033 1.00 27.56 192 PHE A CA 1
ATOM 1404 C C . PHE A 1 192 ? 1.340 23.214 39.864 1.00 27.56 192 PHE A C 1
ATOM 1406 O O . PHE A 1 192 ? 1.591 22.693 38.778 1.00 27.56 192 PHE A O 1
ATOM 1413 N N . THR A 1 193 ? 2.043 22.982 40.965 1.00 31.44 193 THR A N 1
ATOM 1414 C CA . THR A 1 193 ? 3.084 21.974 41.137 1.00 31.44 193 THR A CA 1
ATOM 1415 C C . THR A 1 193 ? 2.397 20.633 41.376 1.00 31.44 193 THR A C 1
ATOM 1417 O O . THR A 1 193 ? 1.749 20.444 42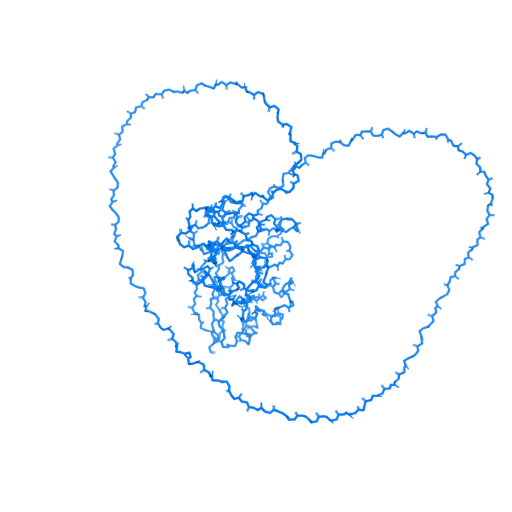.401 1.00 31.44 193 THR A O 1
ATOM 1420 N N . GLY A 1 194 ? 2.527 19.701 40.437 1.00 27.91 194 GLY A N 1
ATOM 1421 C CA . GLY A 1 194 ? 2.012 18.341 40.567 1.00 27.91 194 GLY A CA 1
ATOM 1422 C C . GLY A 1 194 ? 3.027 17.360 40.011 1.00 27.91 194 GLY A C 1
ATOM 1423 O O . GLY A 1 194 ? 3.028 17.074 38.818 1.00 27.91 194 GLY A O 1
ATOM 1424 N N . GLY A 1 195 ? 3.919 16.875 40.876 1.00 29.77 195 GLY A N 1
ATOM 1425 C CA . GLY A 1 195 ? 4.788 15.754 40.553 1.00 29.77 195 GLY A CA 1
ATOM 1426 C C . GLY A 1 195 ? 3.935 14.522 40.272 1.00 29.77 195 GLY A C 1
ATOM 1427 O O . GLY A 1 195 ? 3.195 14.067 41.140 1.00 29.77 195 GLY A O 1
ATOM 1428 N N . SER A 1 196 ? 4.041 13.983 39.062 1.00 30.12 196 SER A N 1
ATOM 1429 C CA . SER A 1 196 ? 3.594 12.628 38.773 1.00 30.12 196 SER A CA 1
ATOM 1430 C C . SER A 1 196 ? 4.821 11.825 38.385 1.00 30.12 196 SER A C 1
ATOM 1432 O O . SER A 1 196 ? 5.466 12.062 37.365 1.00 30.12 196 SER A O 1
ATOM 1434 N N . THR A 1 197 ? 5.192 10.925 39.284 1.00 28.88 197 THR A N 1
ATOM 1435 C CA . THR A 1 197 ? 6.209 9.910 39.081 1.00 28.88 197 THR A CA 1
ATOM 1436 C C . THR A 1 197 ? 5.793 9.047 37.893 1.00 28.88 197 THR A C 1
ATOM 1438 O O . THR A 1 197 ? 4.800 8.321 37.933 1.00 28.88 197 THR A O 1
ATOM 1441 N N . SER A 1 198 ? 6.561 9.144 36.808 1.00 30.86 198 SER A N 1
ATOM 1442 C CA . SER A 1 198 ? 6.500 8.221 35.679 1.00 30.86 198 SER A CA 1
ATOM 1443 C C . SER A 1 198 ? 6.888 6.828 36.174 1.00 30.86 198 SER A C 1
ATOM 1445 O O . SER A 1 198 ? 8.062 6.459 36.197 1.00 30.86 198 SER A O 1
ATOM 1447 N N . SER A 1 199 ? 5.893 6.056 36.599 1.00 32.69 199 SER A N 1
ATOM 1448 C CA . SER A 1 199 ? 6.031 4.618 36.769 1.00 32.69 199 SER A CA 1
ATOM 1449 C C . SER A 1 199 ? 6.086 3.978 35.384 1.00 32.69 199 SER A C 1
ATOM 1451 O O . SER A 1 199 ? 5.216 4.187 34.536 1.00 32.69 199 SER A O 1
ATOM 1453 N N . HIS A 1 200 ? 7.167 3.236 35.153 1.00 35.44 200 HIS A N 1
ATOM 1454 C CA . HIS A 1 200 ? 7.417 2.433 33.965 1.00 35.44 200 HIS A CA 1
ATOM 1455 C C . HIS A 1 200 ? 6.165 1.659 33.541 1.00 35.44 200 HIS A C 1
ATOM 1457 O O . HIS A 1 200 ? 5.709 0.760 34.248 1.00 35.44 200 HIS A O 1
ATOM 1463 N N . ARG A 1 201 ? 5.617 1.984 32.368 1.00 35.06 201 ARG A N 1
ATOM 1464 C CA . ARG A 1 201 ? 4.519 1.217 31.785 1.00 35.06 201 ARG A CA 1
ATOM 1465 C C . ARG A 1 201 ? 5.107 0.161 30.852 1.00 35.06 201 ARG A C 1
ATOM 1467 O O . ARG A 1 201 ? 5.475 0.447 29.718 1.00 35.06 201 ARG A O 1
ATOM 1474 N N . HIS A 1 202 ? 5.202 -1.065 31.358 1.00 35.06 202 HIS A N 1
ATOM 1475 C CA . HIS A 1 202 ? 5.278 -2.257 30.521 1.00 35.06 202 HIS A CA 1
ATOM 1476 C C . HIS A 1 202 ? 4.069 -2.298 29.566 1.00 35.06 202 HIS A C 1
ATOM 1478 O O . HIS A 1 202 ? 2.938 -2.056 29.988 1.00 35.06 202 HIS A O 1
ATOM 1484 N N . GLY A 1 203 ? 4.350 -2.589 28.290 1.00 38.06 203 GLY A N 1
ATOM 1485 C CA . GLY A 1 203 ? 3.443 -2.787 27.151 1.00 38.06 203 GLY A CA 1
ATOM 1486 C C . GLY A 1 203 ? 1.951 -2.937 27.449 1.00 38.06 203 GLY A C 1
ATOM 1487 O O . GLY A 1 203 ? 1.449 -4.047 27.592 1.00 38.06 203 GLY A O 1
ATOM 1488 N N . HIS A 1 204 ? 1.228 -1.821 27.447 1.00 33.69 204 HIS A N 1
ATOM 1489 C CA . HIS A 1 204 ? -0.206 -1.825 27.181 1.00 33.69 204 HIS A CA 1
ATOM 1490 C C . HIS A 1 204 ? -0.395 -1.356 25.744 1.00 33.69 204 HIS A C 1
ATOM 1492 O O . HIS A 1 204 ? -0.213 -0.172 25.461 1.00 33.69 204 HIS A O 1
ATOM 1498 N N . SER A 1 205 ? -0.769 -2.271 24.844 1.00 44.97 205 SER A N 1
ATOM 1499 C CA . SER A 1 205 ? -1.464 -1.870 23.620 1.00 44.97 205 SER A CA 1
ATOM 1500 C C . SER A 1 205 ? -2.619 -0.960 24.045 1.00 44.97 205 SER A C 1
ATOM 1502 O O . SER A 1 205 ? -3.346 -1.334 24.974 1.00 44.97 205 SER A O 1
ATOM 1504 N N . PRO A 1 206 ? -2.781 0.237 23.459 1.00 49.41 206 PRO A N 1
ATOM 1505 C CA . PRO A 1 206 ? -3.906 1.088 23.809 1.00 49.41 206 PRO A CA 1
ATOM 1506 C C . PRO A 1 206 ? -5.177 0.272 23.579 1.00 49.41 206 PRO A C 1
ATOM 1508 O O . PRO A 1 206 ? -5.384 -0.246 22.480 1.00 49.41 206 PRO A O 1
ATOM 1511 N N . ALA A 1 207 ? -5.978 0.083 24.630 1.00 61.25 207 ALA A N 1
ATOM 1512 C CA . ALA A 1 207 ? -7.252 -0.607 24.501 1.00 61.25 207 ALA A CA 1
ATOM 1513 C C . ALA A 1 207 ? -8.054 0.135 23.425 1.00 61.25 207 ALA A C 1
ATOM 1515 O O . ALA A 1 207 ? -8.327 1.327 23.579 1.00 61.25 207 ALA A O 1
ATOM 1516 N N . LEU A 1 208 ? -8.339 -0.530 22.300 1.00 76.31 208 LEU A N 1
ATOM 1517 C CA . LEU A 1 208 ? -9.191 0.066 21.282 1.00 76.31 208 LEU A CA 1
ATOM 1518 C C . LEU A 1 208 ? -10.565 0.281 21.912 1.00 76.31 208 LEU A C 1
ATOM 1520 O O . LEU A 1 208 ? -11.171 -0.673 22.398 1.00 76.31 208 LEU A O 1
ATOM 1524 N N . ASP A 1 209 ? -11.052 1.515 21.878 1.00 83.06 209 ASP A N 1
ATOM 1525 C CA . ASP A 1 209 ? -12.438 1.810 22.219 1.00 83.06 209 ASP A CA 1
ATOM 1526 C C . ASP A 1 209 ? -13.326 1.336 21.061 1.00 83.06 209 ASP A C 1
ATOM 1528 O O . ASP A 1 209 ? -13.478 1.999 20.029 1.00 83.06 209 ASP A O 1
ATOM 1532 N N . LEU A 1 210 ? -13.788 0.092 21.170 1.00 87.88 210 LEU A N 1
ATOM 1533 C 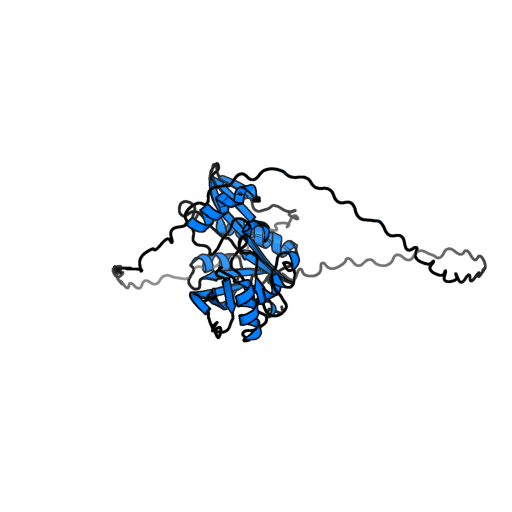CA . LEU A 1 210 ? -14.616 -0.563 20.169 1.00 87.88 210 LEU A CA 1
ATOM 1534 C C . LEU A 1 210 ? -16.092 -0.362 20.508 1.00 87.88 210 LEU A C 1
ATOM 1536 O O . LEU A 1 210 ? -16.482 -0.322 21.673 1.00 87.88 210 LEU A O 1
ATOM 1540 N N . ALA A 1 211 ? -16.934 -0.291 19.474 1.00 85.38 211 ALA A N 1
ATOM 1541 C CA . ALA A 1 211 ? -18.374 -0.268 19.705 1.00 85.38 211 ALA A CA 1
ATOM 1542 C C . ALA A 1 211 ? -18.806 -1.589 20.374 1.00 85.38 211 ALA A C 1
ATOM 1544 O O . ALA A 1 211 ? -18.178 -2.621 20.123 1.00 85.38 211 ALA A O 1
ATOM 1545 N N . PRO A 1 212 ? -19.866 -1.594 21.201 1.00 86.94 212 PRO A N 1
ATOM 1546 C CA . PRO A 1 212 ? -20.378 -2.826 21.793 1.00 86.94 212 PRO A CA 1
ATOM 1547 C C . PRO A 1 212 ? -20.632 -3.898 20.726 1.00 86.94 212 PRO A C 1
ATOM 1549 O O . PRO A 1 212 ? -21.233 -3.606 19.697 1.00 86.94 212 PRO A O 1
ATOM 1552 N N . GLY A 1 213 ? -20.164 -5.124 20.969 1.00 86.38 213 GLY A N 1
ATOM 1553 C CA . GLY A 1 213 ? -20.256 -6.234 20.010 1.00 86.38 213 GLY A CA 1
ATOM 1554 C C . GLY A 1 213 ? -19.101 -6.310 19.007 1.00 86.38 213 GLY A C 1
ATOM 1555 O O . GLY A 1 213 ? -18.888 -7.370 18.417 1.00 86.38 213 GLY A O 1
ATOM 1556 N N . CYS A 1 214 ? -18.299 -5.250 18.870 1.00 93.88 214 CYS A N 1
ATOM 1557 C CA . CYS A 1 214 ? -17.119 -5.296 18.023 1.00 93.88 214 CYS A CA 1
ATOM 1558 C C . CYS A 1 214 ? -15.949 -6.009 18.713 1.00 93.88 214 CYS A C 1
ATOM 1560 O O . CYS A 1 214 ? -15.678 -5.810 19.898 1.00 93.88 214 CYS A O 1
ATOM 1562 N N . THR A 1 215 ? -15.198 -6.789 17.941 1.00 95.81 215 THR A N 1
ATOM 1563 C CA . THR A 1 215 ? -13.971 -7.457 18.390 1.00 95.81 215 THR A CA 1
ATOM 1564 C C . THR A 1 215 ? -12.791 -7.065 17.513 1.00 95.81 215 THR A C 1
ATOM 1566 O O . THR A 1 215 ? -12.957 -6.676 16.361 1.00 95.81 215 THR A O 1
ATOM 1569 N N . PHE A 1 216 ? -11.581 -7.149 18.056 1.00 95.75 216 PHE A N 1
ATOM 1570 C CA . PHE A 1 216 ? -10.342 -6.885 17.331 1.00 95.75 216 PHE A CA 1
ATOM 1571 C C . PHE A 1 216 ? -9.456 -8.124 17.369 1.00 95.75 216 PHE A C 1
ATOM 1573 O O . PHE A 1 216 ? -9.290 -8.736 18.427 1.00 95.75 216 PHE A O 1
ATOM 1580 N N . ARG A 1 217 ? -8.851 -8.475 16.231 1.00 96.69 217 ARG A N 1
ATOM 1581 C CA . ARG A 1 217 ? -7.847 -9.540 16.170 1.00 96.69 217 ARG A CA 1
ATOM 1582 C C . ARG A 1 217 ? -6.915 -9.404 14.977 1.00 96.69 217 ARG A C 1
ATOM 1584 O O . ARG A 1 217 ? -7.186 -8.700 14.004 1.00 96.69 217 ARG A O 1
ATOM 1591 N N . ARG A 1 218 ? -5.821 -10.157 15.041 1.00 97.94 218 ARG A N 1
ATOM 1592 C CA . ARG A 1 218 ? -4.964 -10.425 13.890 1.00 97.94 218 ARG A CA 1
ATOM 1593 C C . ARG A 1 218 ? -5.730 -11.230 12.834 1.00 97.94 218 ARG A C 1
ATOM 1595 O O . ARG A 1 218 ? -6.476 -12.153 13.176 1.00 97.94 218 ARG A O 1
ATOM 1602 N N . LEU A 1 219 ? -5.536 -10.868 11.570 1.00 98.38 219 LEU A N 1
ATOM 1603 C CA . LEU A 1 219 ? -6.102 -11.575 10.423 1.00 98.38 219 LEU A CA 1
ATOM 1604 C C . LEU A 1 219 ? -5.179 -12.711 9.975 1.00 98.38 219 LEU A C 1
ATOM 1606 O O . LEU A 1 219 ? -3.959 -12.664 10.148 1.00 98.38 219 LEU A O 1
ATOM 1610 N N . THR A 1 220 ? -5.786 -13.742 9.407 1.00 97.62 220 THR A N 1
ATOM 1611 C CA . THR A 1 220 ? -5.145 -14.958 8.901 1.00 97.62 220 THR A CA 1
ATOM 1612 C C . THR A 1 220 ? -5.581 -15.213 7.461 1.00 97.62 220 THR A C 1
ATOM 1614 O O . THR A 1 220 ? -6.499 -14.566 6.964 1.00 97.62 220 THR A O 1
ATOM 1617 N N . SER A 1 221 ? -4.958 -16.170 6.770 1.00 96.69 221 SER A N 1
ATOM 1618 C CA . SER A 1 221 ? -5.341 -16.518 5.393 1.00 96.69 221 SER A CA 1
ATOM 1619 C C . SER A 1 221 ? -6.812 -16.934 5.255 1.00 96.69 221 SER A C 1
ATOM 1621 O O . SER A 1 221 ? -7.399 -16.722 4.198 1.00 96.69 221 SER A O 1
ATOM 1623 N N . ALA A 1 222 ? -7.434 -17.452 6.321 1.00 97.62 222 ALA A N 1
ATOM 1624 C CA . ALA A 1 222 ? -8.864 -17.760 6.350 1.00 97.62 222 ALA A CA 1
ATOM 1625 C C . ALA A 1 222 ? -9.755 -16.510 6.204 1.00 97.62 222 ALA A C 1
ATOM 1627 O O . ALA A 1 222 ? -10.888 -16.613 5.746 1.00 97.62 222 ALA A O 1
ATOM 1628 N N . ASP A 1 223 ? -9.236 -15.328 6.546 1.00 98.19 223 ASP A N 1
ATOM 1629 C CA . ASP A 1 223 ? -9.950 -14.053 6.453 1.00 98.19 223 ASP A CA 1
ATOM 1630 C C . ASP A 1 223 ? -9.836 -13.401 5.069 1.00 98.19 223 ASP A C 1
ATOM 1632 O O . ASP A 1 223 ? -10.522 -12.414 4.802 1.00 98.19 223 ASP A O 1
ATOM 1636 N N . ALA A 1 224 ? -8.994 -13.933 4.174 1.00 97.38 224 ALA A N 1
ATOM 1637 C CA . ALA A 1 224 ? -8.714 -13.329 2.872 1.00 97.38 224 ALA A CA 1
ATOM 1638 C C . ALA A 1 224 ? -9.979 -13.013 2.044 1.00 97.38 224 ALA A C 1
ATOM 1640 O O . ALA A 1 224 ? -10.041 -11.912 1.494 1.00 97.38 224 ALA A O 1
ATOM 1641 N N . PRO A 1 225 ? -11.020 -13.873 1.992 1.00 97.25 225 PRO A N 1
ATOM 1642 C CA . PRO A 1 225 ? -12.268 -13.522 1.312 1.00 97.25 225 PRO A CA 1
ATOM 1643 C C . PRO A 1 225 ? -12.964 -12.292 1.915 1.00 97.25 225 PRO A C 1
ATOM 1645 O O . PRO A 1 225 ? -13.423 -11.423 1.177 1.00 97.25 225 PRO A O 1
ATOM 1648 N N . ALA A 1 226 ? -12.998 -12.169 3.247 1.00 97.50 226 ALA A N 1
ATOM 1649 C CA . ALA A 1 226 ? -13.591 -11.015 3.926 1.00 97.50 226 ALA A CA 1
ATOM 1650 C C . ALA A 1 226 ? -12.764 -9.735 3.716 1.00 97.50 226 ALA A C 1
ATOM 1652 O O . ALA A 1 226 ? -13.323 -8.648 3.576 1.00 97.50 226 ALA A O 1
ATOM 1653 N N . MET A 1 227 ? -11.435 -9.862 3.654 1.00 97.62 227 MET A N 1
ATOM 1654 C CA . MET A 1 227 ? -10.527 -8.753 3.348 1.00 97.62 227 MET A CA 1
ATOM 1655 C C . MET A 1 227 ? -10.721 -8.234 1.922 1.00 97.62 227 MET A C 1
ATOM 1657 O O . MET A 1 227 ? -10.804 -7.023 1.728 1.00 97.62 227 MET A O 1
ATOM 1661 N N . VAL A 1 228 ? -10.831 -9.138 0.940 1.00 96.50 228 VAL A N 1
ATOM 1662 C CA . VAL A 1 228 ? -11.127 -8.780 -0.456 1.00 96.50 228 VAL A CA 1
ATOM 1663 C C . VAL A 1 228 ? -12.483 -8.084 -0.543 1.00 96.50 228 VAL A C 1
ATOM 1665 O O . VAL A 1 228 ? -12.544 -6.983 -1.076 1.00 96.50 228 VAL A O 1
ATOM 1668 N N . ALA A 1 229 ? -13.529 -8.642 0.073 1.00 95.69 229 ALA A N 1
ATOM 1669 C CA . ALA A 1 229 ? -14.859 -8.031 0.069 1.00 95.69 229 ALA A CA 1
ATOM 1670 C C . ALA A 1 229 ? -14.867 -6.614 0.682 1.00 95.69 229 ALA A C 1
ATOM 1672 O O . ALA A 1 229 ? -15.493 -5.699 0.145 1.00 95.69 229 ALA A O 1
ATOM 1673 N N . LEU A 1 230 ? -14.150 -6.398 1.793 1.00 96.56 230 LEU A N 1
ATOM 1674 C CA . LEU A 1 230 ? -14.030 -5.068 2.398 1.00 96.56 230 LEU A CA 1
ATOM 1675 C C . LEU A 1 230 ? -13.213 -4.100 1.523 1.00 96.56 230 LEU A C 1
ATOM 1677 O O . LEU A 1 230 ? -13.554 -2.918 1.434 1.00 96.56 230 LEU A O 1
ATOM 1681 N N . ALA A 1 231 ? -12.140 -4.575 0.890 1.00 93.75 231 ALA A N 1
ATOM 1682 C CA . ALA A 1 231 ? -11.339 -3.764 -0.019 1.00 93.75 231 ALA A CA 1
ATOM 1683 C C . ALA A 1 231 ? -12.150 -3.354 -1.256 1.00 93.75 231 ALA A C 1
ATOM 1685 O O . ALA A 1 231 ? -12.210 -2.172 -1.574 1.00 93.75 231 ALA A O 1
ATOM 1686 N N . GLU A 1 232 ? -12.847 -4.282 -1.908 1.00 91.50 232 GLU A N 1
ATOM 1687 C CA . GLU A 1 232 ? -13.703 -3.985 -3.064 1.00 91.50 232 GLU A CA 1
ATOM 1688 C C . GLU A 1 232 ? -14.759 -2.922 -2.740 1.00 91.50 232 GLU A C 1
ATOM 1690 O O . GLU A 1 232 ? -14.985 -2.014 -3.533 1.00 91.50 232 GLU A O 1
ATOM 1695 N N . LEU A 1 233 ? -15.333 -2.961 -1.535 1.00 90.50 233 LEU A N 1
ATOM 1696 C CA . LEU A 1 233 ? -16.321 -1.978 -1.089 1.00 90.50 233 LEU A CA 1
ATOM 1697 C C . LEU A 1 233 ? -15.744 -0.573 -0.831 1.00 90.50 233 LEU A C 1
ATOM 1699 O O . LEU A 1 233 ? -16.482 0.411 -0.815 1.00 90.50 233 LEU A O 1
ATOM 1703 N N . THR A 1 234 ? -14.449 -0.469 -0.533 1.00 81.19 234 THR A N 1
ATOM 1704 C CA . THR A 1 234 ? -13.820 0.779 -0.059 1.00 81.19 234 THR A CA 1
ATOM 1705 C C . THR A 1 234 ? -12.799 1.367 -1.026 1.00 81.19 234 THR A C 1
ATOM 1707 O O . THR A 1 234 ? -12.285 2.452 -0.760 1.00 81.19 234 THR A O 1
ATOM 1710 N N . GLU A 1 235 ? -12.530 0.672 -2.132 1.00 74.56 235 GLU A N 1
ATOM 1711 C CA . GLU A 1 235 ? -11.608 1.060 -3.202 1.00 74.56 235 GLU A CA 1
ATOM 1712 C C . GLU A 1 235 ? -10.209 1.527 -2.720 1.00 74.56 235 GLU A C 1
ATOM 1714 O O . GLU A 1 235 ? -9.686 2.542 -3.190 1.00 74.56 235 GLU A O 1
ATOM 1719 N N . PRO A 1 236 ? -9.519 0.798 -1.819 1.00 63.88 236 PRO A N 1
ATOM 1720 C CA . PRO A 1 236 ? -8.222 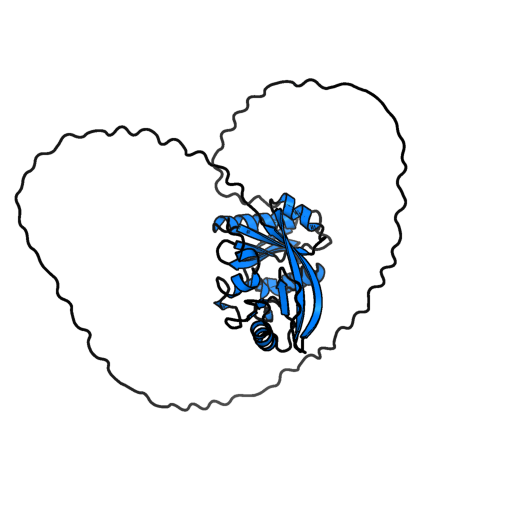1.202 -1.265 1.00 63.88 236 PRO A CA 1
ATOM 1721 C C . PRO A 1 236 ? -7.063 1.064 -2.274 1.00 63.88 236 PRO A C 1
ATOM 1723 O O . PRO A 1 236 ? -5.909 1.347 -1.947 1.00 63.88 236 PRO A O 1
ATOM 1726 N N . GLY A 1 237 ? -7.347 0.583 -3.488 1.00 67.44 237 GLY A N 1
ATOM 1727 C CA . GLY A 1 237 ? -6.379 0.051 -4.443 1.00 67.44 237 GLY A CA 1
ATOM 1728 C C . GLY A 1 237 ? -6.488 -1.475 -4.575 1.00 67.44 237 GLY A C 1
ATOM 1729 O O . GLY A 1 237 ? -7.290 -2.104 -3.887 1.00 67.44 237 GLY A O 1
ATOM 1730 N N . PRO A 1 238 ? -5.712 -2.091 -5.480 1.00 77.94 238 PRO A N 1
ATOM 1731 C CA . PRO A 1 238 ? -5.823 -3.516 -5.767 1.00 77.94 238 PRO A CA 1
ATOM 1732 C C . PRO A 1 238 ? -5.475 -4.360 -4.533 1.00 77.94 238 PRO A C 1
ATOM 1734 O O . PRO A 1 238 ? -4.368 -4.261 -4.001 1.00 77.94 238 PRO A O 1
ATOM 1737 N N . PHE A 1 239 ? -6.414 -5.209 -4.116 1.00 89.62 239 PHE A N 1
ATOM 1738 C CA . PHE A 1 239 ? -6.276 -6.159 -3.013 1.00 89.62 239 PHE A CA 1
ATOM 1739 C C . PHE A 1 239 ? -6.746 -7.535 -3.486 1.00 89.62 239 PHE A C 1
ATOM 1741 O O . PHE A 1 239 ? -7.752 -7.641 -4.181 1.00 89.62 239 PHE A O 1
ATOM 1748 N N . ARG A 1 240 ? -5.997 -8.587 -3.164 1.00 94.50 240 ARG A N 1
ATOM 1749 C CA . ARG A 1 240 ? -6.213 -9.945 -3.670 1.00 94.50 240 ARG A CA 1
ATOM 1750 C C . ARG A 1 240 ? -6.076 -10.967 -2.548 1.00 94.50 240 ARG A C 1
ATOM 1752 O O . ARG A 1 240 ? -5.602 -10.655 -1.458 1.00 94.50 240 ARG A O 1
ATOM 1759 N N . LEU A 1 241 ? -6.463 -12.211 -2.829 1.00 96.12 241 LEU A N 1
ATOM 1760 C CA . LEU A 1 241 ? -6.507 -13.283 -1.828 1.00 96.12 241 LEU A CA 1
ATOM 1761 C C . LEU A 1 241 ? -5.159 -13.517 -1.132 1.00 96.12 241 LEU A C 1
ATOM 1763 O O . LEU A 1 241 ? -5.131 -13.760 0.071 1.00 96.12 241 LEU A O 1
ATOM 1767 N N . ARG A 1 242 ? -4.042 -13.403 -1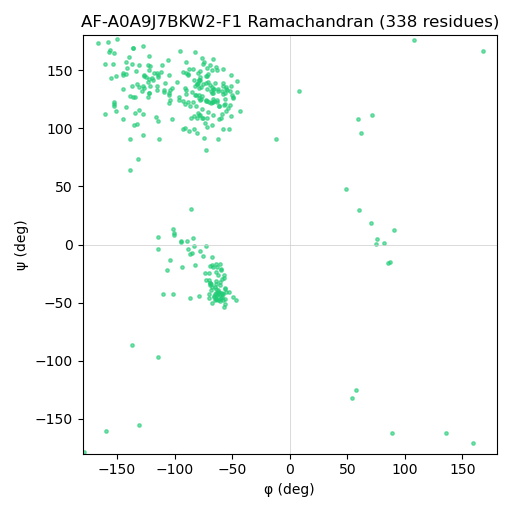.860 1.00 97.56 242 ARG A N 1
ATOM 1768 C CA . ARG A 1 242 ? -2.701 -13.614 -1.298 1.00 97.56 242 ARG A CA 1
ATOM 1769 C C . ARG A 1 242 ? -2.020 -12.324 -0.833 1.00 97.56 242 ARG A C 1
ATOM 1771 O O . ARG A 1 242 ? -0.903 -12.383 -0.335 1.00 97.56 242 ARG A O 1
ATOM 1778 N N . THR A 1 243 ? -2.671 -11.156 -0.911 1.00 96.81 243 THR A N 1
ATOM 1779 C CA . THR A 1 243 ? -2.084 -9.887 -0.425 1.00 96.81 243 THR A CA 1
ATOM 1780 C C . THR A 1 243 ? -1.738 -9.941 1.066 1.00 96.81 243 THR A C 1
ATOM 1782 O O . THR A 1 243 ? -0.772 -9.313 1.495 1.00 96.81 243 THR A O 1
ATOM 1785 N N . ILE A 1 244 ? -2.471 -10.737 1.851 1.00 96.81 244 ILE A N 1
ATOM 1786 C CA . ILE A 1 244 ? -2.186 -10.954 3.275 1.00 96.81 244 ILE A CA 1
ATOM 1787 C C . ILE A 1 244 ? -0.790 -11.558 3.531 1.00 96.81 244 ILE A C 1
ATOM 1789 O O . ILE A 1 244 ? -0.238 -11.388 4.612 1.00 96.81 244 ILE A O 1
ATOM 1793 N N . GLU A 1 245 ? -0.174 -12.217 2.545 1.00 96.94 245 GLU A N 1
ATOM 1794 C CA . GLU A 1 245 ? 1.177 -12.784 2.672 1.00 96.94 245 GLU A CA 1
ATOM 1795 C C . GLU A 1 245 ? 2.267 -11.708 2.804 1.00 96.94 245 GLU A C 1
ATOM 1797 O O . GLU A 1 245 ? 3.366 -12.006 3.269 1.00 96.94 245 GLU A O 1
ATOM 1802 N N . LEU A 1 246 ? 1.971 -10.455 2.433 1.00 96.44 246 LEU A N 1
ATOM 1803 C CA . LEU A 1 246 ? 2.934 -9.348 2.448 1.00 96.44 246 LEU A CA 1
ATOM 1804 C C . LEU A 1 246 ? 3.241 -8.811 3.849 1.00 96.44 246 LEU A C 1
ATOM 1806 O O . LEU A 1 246 ? 4.167 -8.022 4.009 1.00 96.44 246 LEU A O 1
ATOM 1810 N N . GLY A 1 247 ? 2.491 -9.228 4.868 1.00 96.06 247 GLY A N 1
ATOM 1811 C CA . GLY A 1 247 ? 2.790 -8.886 6.249 1.00 96.06 247 GLY A CA 1
ATOM 1812 C C . GLY A 1 247 ? 1.591 -9.014 7.175 1.00 96.06 247 GLY A C 1
ATOM 1813 O O . GLY A 1 247 ? 0.540 -9.540 6.828 1.00 96.06 247 GLY A O 1
ATOM 1814 N N . ASN A 1 248 ? 1.756 -8.535 8.404 1.00 97.31 248 ASN A N 1
ATOM 1815 C CA . ASN A 1 248 ? 0.705 -8.625 9.411 1.00 97.31 248 ASN A CA 1
ATOM 1816 C C . ASN A 1 248 ? -0.474 -7.723 9.033 1.00 97.31 248 ASN A C 1
ATOM 1818 O O . ASN A 1 248 ? -0.276 -6.538 8.762 1.00 97.31 248 ASN A O 1
ATOM 1822 N N . PHE A 1 249 ? -1.683 -8.273 9.108 1.00 98.25 249 PHE A N 1
ATOM 1823 C CA . PHE A 1 249 ? -2.932 -7.526 9.036 1.00 98.25 249 PHE A CA 1
ATOM 1824 C C . PHE A 1 249 ? -3.719 -7.674 10.334 1.00 98.25 249 PHE A C 1
ATOM 1826 O O . PHE A 1 249 ? -3.704 -8.723 10.984 1.00 98.25 249 PHE A O 1
ATOM 1833 N N . TYR A 1 250 ? -4.444 -6.620 10.676 1.00 98.50 250 TYR A N 1
ATOM 1834 C CA . TYR A 1 250 ? -5.350 -6.568 11.809 1.00 98.50 250 TYR A CA 1
ATOM 1835 C C . TYR A 1 250 ? -6.728 -6.117 11.358 1.00 98.50 250 TYR A C 1
ATOM 1837 O O . TYR A 1 250 ? -6.850 -5.287 10.456 1.00 98.50 250 TYR A O 1
ATOM 1845 N N . GLY A 1 251 ? -7.752 -6.668 12.001 1.00 97.88 251 GLY A N 1
ATOM 1846 C CA . GLY A 1 251 ? -9.142 -6.410 11.675 1.00 97.88 251 GLY A CA 1
ATOM 1847 C C . GLY A 1 251 ? -9.985 -6.124 12.906 1.00 97.88 251 GLY A C 1
ATOM 1848 O O . GLY A 1 251 ? -9.727 -6.643 13.994 1.00 97.88 251 GLY A O 1
ATOM 1849 N N . ILE A 1 252 ? -11.009 -5.304 12.699 1.00 98.38 252 ILE A N 1
ATOM 1850 C CA . ILE A 1 252 ? -12.121 -5.109 13.623 1.00 98.38 252 ILE A CA 1
ATOM 1851 C C . ILE A 1 252 ? -13.346 -5.760 12.992 1.00 98.38 252 ILE A C 1
ATOM 1853 O O . ILE A 1 252 ? -13.641 -5.516 11.818 1.00 98.38 252 ILE A O 1
ATOM 1857 N N . PHE A 1 253 ? -14.038 -6.571 13.778 1.00 98.06 253 PHE A N 1
ATOM 1858 C CA . PHE A 1 253 ? -15.228 -7.310 13.389 1.00 98.06 253 PHE A CA 1
ATOM 1859 C C . PHE A 1 253 ? -16.441 -6.818 14.161 1.00 98.06 253 PHE A C 1
ATOM 1861 O O . PHE A 1 253 ? -16.305 -6.509 15.338 1.00 98.06 253 PHE A O 1
ATOM 1868 N N . ASP A 1 254 ? -17.603 -6.799 13.517 1.00 96.75 254 ASP A N 1
ATOM 1869 C CA . ASP A 1 254 ? -18.919 -6.709 14.155 1.00 96.75 254 ASP A CA 1
ATOM 1870 C C . ASP A 1 254 ? -19.658 -8.026 13.876 1.00 96.75 254 ASP A C 1
ATOM 1872 O O . ASP A 1 254 ? -20.002 -8.325 12.726 1.00 96.75 254 ASP A O 1
ATOM 1876 N N . GLY A 1 255 ? -19.778 -8.881 14.898 1.00 94.19 255 GLY A N 1
ATOM 1877 C CA . GLY A 1 255 ? -20.091 -10.299 14.701 1.00 94.19 255 GLY A CA 1
ATOM 1878 C C . GLY A 1 255 ? -19.057 -10.978 13.790 1.00 94.19 255 GLY A C 1
ATOM 1879 O O . GLY A 1 255 ? -17.856 -10.886 14.039 1.00 94.19 255 GLY A O 1
ATOM 1880 N N . ASP A 1 256 ? -19.517 -11.614 12.710 1.00 93.88 256 ASP A N 1
ATOM 1881 C CA . ASP A 1 256 ? -18.652 -12.267 11.711 1.00 93.88 256 ASP A CA 1
ATOM 1882 C C . ASP A 1 256 ? -18.194 -11.320 10.587 1.00 93.88 256 ASP A C 1
ATOM 1884 O O . ASP A 1 256 ? -17.416 -11.696 9.707 1.00 93.88 256 ASP A O 1
ATOM 1888 N N . ARG A 1 257 ? -18.671 -10.070 10.583 1.00 96.12 257 ARG A N 1
ATOM 1889 C CA . ARG A 1 257 ? -18.393 -9.114 9.511 1.00 96.12 257 ARG A CA 1
ATOM 1890 C C . ARG A 1 257 ? -17.107 -8.350 9.789 1.00 96.12 257 ARG A C 1
ATOM 1892 O O . ARG A 1 257 ? -17.021 -7.635 10.781 1.00 96.12 257 ARG A O 1
ATOM 1899 N N . LEU A 1 258 ? -16.142 -8.407 8.872 1.00 98.06 258 LEU A N 1
ATOM 1900 C CA . LEU A 1 258 ? -14.970 -7.529 8.908 1.00 98.06 258 LEU A CA 1
ATOM 1901 C C . LEU A 1 258 ? -15.386 -6.092 8.549 1.00 98.06 258 LEU A C 1
ATOM 1903 O O . LEU A 1 258 ? -15.797 -5.822 7.421 1.00 98.06 258 LEU A O 1
ATOM 1907 N N . VAL A 1 259 ? -15.277 -5.164 9.504 1.00 97.50 259 VAL A N 1
ATOM 1908 C CA . VAL A 1 259 ? -15.733 -3.769 9.343 1.00 97.50 259 VAL A CA 1
ATOM 1909 C C . VAL A 1 259 ? -14.591 -2.771 9.187 1.00 97.50 259 VAL A C 1
ATOM 1911 O O . VAL A 1 259 ? -14.789 -1.688 8.639 1.00 97.50 259 VAL A O 1
ATOM 1914 N N . SER A 1 260 ? -13.384 -3.111 9.634 1.00 97.69 260 SER A N 1
ATOM 1915 C CA . SER A 1 260 ? -12.185 -2.315 9.372 1.00 97.69 260 SER A CA 1
ATOM 1916 C C . SER A 1 260 ? -10.955 -3.207 9.337 1.00 97.69 260 SER A C 1
ATOM 1918 O O . SER A 1 260 ? -10.867 -4.142 10.124 1.00 97.69 260 SER A O 1
ATOM 1920 N N . MET A 1 261 ? -9.986 -2.894 8.481 1.00 98.06 261 MET A N 1
ATOM 1921 C CA . MET A 1 261 ? -8.684 -3.559 8.463 1.00 98.06 261 MET A CA 1
ATOM 1922 C C . MET A 1 261 ? -7.546 -2.584 8.157 1.00 98.06 261 MET A C 1
ATOM 1924 O O . MET A 1 261 ? -7.770 -1.524 7.575 1.00 98.06 261 MET A O 1
ATOM 1928 N N . ALA A 1 262 ? -6.333 -2.950 8.560 1.00 97.81 262 ALA A N 1
ATOM 1929 C CA . ALA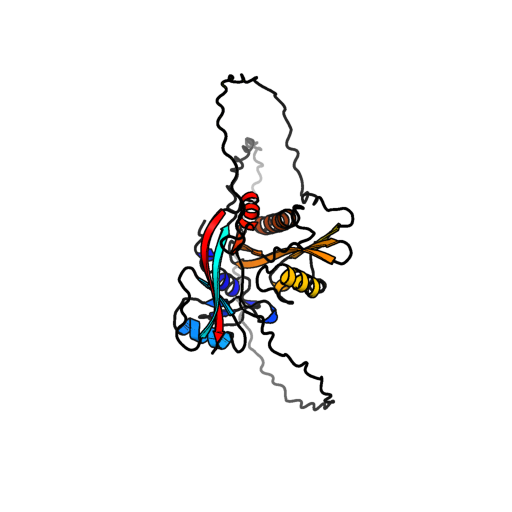 A 1 262 ? -5.082 -2.341 8.119 1.00 97.81 262 ALA A CA 1
ATOM 1930 C C . ALA A 1 262 ? -3.957 -3.374 8.233 1.00 97.81 262 ALA A C 1
ATOM 1932 O O . ALA A 1 262 ? -4.037 -4.299 9.046 1.00 97.81 262 ALA A O 1
ATOM 1933 N N . GLY A 1 263 ? -2.895 -3.212 7.455 1.00 97.31 263 GLY A N 1
ATOM 1934 C CA . GLY A 1 263 ? -1.753 -4.110 7.511 1.00 97.31 263 GLY A CA 1
ATOM 1935 C C . GLY A 1 263 ? -0.483 -3.516 6.941 1.00 97.31 263 GLY A C 1
ATOM 1936 O O . GLY A 1 263 ? -0.328 -2.298 6.832 1.00 97.31 263 GLY A O 1
ATOM 1937 N N . LYS A 1 264 ? 0.441 -4.409 6.598 1.00 97.62 264 LYS A N 1
ATOM 1938 C CA . LYS A 1 264 ? 1.742 -4.078 6.017 1.00 97.62 264 LYS A CA 1
ATOM 1939 C C . LYS A 1 264 ? 1.805 -4.524 4.563 1.00 97.62 264 LYS A C 1
ATOM 1941 O O . LYS A 1 264 ? 1.077 -5.434 4.164 1.00 97.62 264 LYS A O 1
ATOM 1946 N N . ARG A 1 265 ? 2.654 -3.870 3.769 1.00 96.56 265 ARG A N 1
ATOM 1947 C CA . ARG A 1 265 ? 2.846 -4.235 2.359 1.00 96.56 265 ARG A CA 1
ATOM 1948 C C . ARG A 1 265 ? 4.303 -4.244 1.9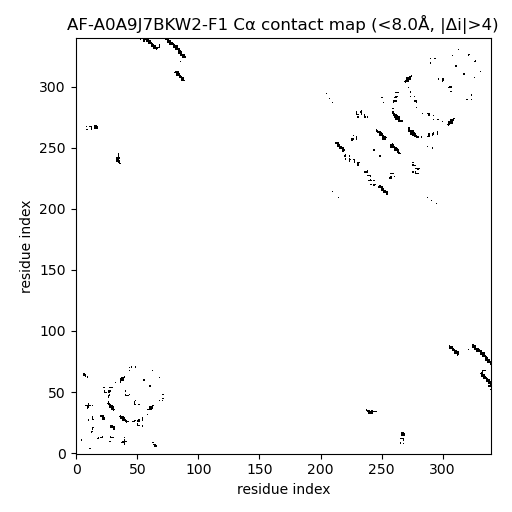26 1.00 96.56 265 ARG A C 1
ATOM 1950 O O . ARG A 1 265 ? 4.902 -5.300 1.930 1.00 96.56 265 ARG A O 1
ATOM 1957 N N . MET A 1 266 ? 4.892 -3.127 1.505 1.00 97.44 266 MET A N 1
ATOM 1958 C CA . MET A 1 266 ? 6.287 -3.131 1.041 1.00 97.44 266 MET A CA 1
ATOM 1959 C C . MET A 1 266 ? 7.271 -3.140 2.215 1.00 97.44 266 MET A C 1
ATOM 1961 O O . MET A 1 266 ? 7.172 -2.311 3.116 1.00 97.44 266 MET A O 1
ATOM 1965 N N . HIS A 1 267 ? 8.223 -4.072 2.201 1.00 97.75 267 HIS A N 1
ATOM 1966 C CA . HIS A 1 267 ? 9.286 -4.210 3.201 1.00 97.75 267 HIS A CA 1
ATOM 1967 C C . HIS A 1 267 ? 10.648 -4.120 2.508 1.00 97.75 267 HIS A C 1
ATOM 1969 O O . HIS A 1 267 ? 10.869 -4.821 1.523 1.00 97.75 267 HIS A O 1
ATOM 1975 N N . PHE A 1 268 ? 11.555 -3.285 3.011 1.00 96.75 268 PHE A N 1
ATOM 1976 C CA . PHE A 1 268 ? 12.955 -3.216 2.570 1.00 96.75 268 PHE A CA 1
ATOM 1977 C C . PHE A 1 268 ? 13.832 -2.623 3.686 1.00 96.75 268 PHE A C 1
ATOM 1979 O O . PHE A 1 268 ? 13.287 -2.107 4.668 1.00 96.75 268 PHE A O 1
ATOM 1986 N N . PRO A 1 269 ? 15.177 -2.695 3.607 1.00 94.44 269 PRO A N 1
ATOM 1987 C CA . PRO A 1 269 ? 16.045 -2.180 4.658 1.00 94.44 269 PRO A CA 1
ATOM 1988 C C . PRO A 1 269 ? 15.673 -0.756 5.073 1.00 94.44 269 PRO A C 1
ATOM 1990 O O . PRO A 1 269 ? 15.560 0.135 4.235 1.00 94.44 269 PRO A O 1
ATOM 1993 N N . GLY A 1 270 ? 15.454 -0.571 6.375 1.00 94.62 270 GLY A N 1
ATOM 1994 C CA . GLY A 1 270 ? 15.085 0.709 6.979 1.00 94.62 270 GLY A CA 1
ATOM 1995 C C . GLY A 1 270 ? 13.591 1.043 6.977 1.00 94.62 270 GLY A C 1
ATOM 1996 O O . GLY A 1 270 ? 13.198 1.901 7.761 1.00 94.62 270 GLY A O 1
ATOM 1997 N N . PHE A 1 271 ? 12.742 0.375 6.185 1.00 97.56 271 PHE A N 1
ATOM 1998 C CA . PHE A 1 271 ? 11.359 0.821 5.969 1.00 97.56 271 PHE A CA 1
ATOM 1999 C C . PHE A 1 271 ? 10.335 -0.321 5.885 1.00 97.56 271 PHE A C 1
ATOM 2001 O O . PHE A 1 271 ? 10.613 -1.410 5.377 1.00 97.56 271 PHE A O 1
ATOM 2008 N N . ILE A 1 272 ? 9.118 -0.055 6.368 1.00 98.38 272 ILE A N 1
ATOM 2009 C CA . ILE A 1 272 ? 7.934 -0.896 6.136 1.00 98.38 272 ILE A CA 1
ATOM 2010 C C . ILE A 1 272 ? 6.738 -0.000 5.818 1.00 98.38 272 ILE A C 1
ATOM 2012 O O . ILE A 1 272 ? 6.509 1.017 6.473 1.00 98.38 272 ILE A O 1
ATOM 2016 N N . GLU A 1 273 ? 5.965 -0.399 4.816 1.00 98.31 273 GLU A N 1
ATOM 2017 C CA . GLU A 1 273 ? 4.767 0.310 4.393 1.00 98.31 273 GLU A CA 1
ATOM 2018 C C . GLU A 1 273 ? 3.542 -0.088 5.221 1.00 98.31 273 GLU A C 1
ATOM 2020 O O . GLU A 1 273 ? 3.220 -1.274 5.316 1.00 98.31 273 GLU A O 1
ATOM 2025 N N . VAL A 1 274 ? 2.802 0.903 5.717 1.00 98.31 274 VAL A N 1
ATOM 2026 C CA . VAL A 1 274 ? 1.415 0.751 6.173 1.00 98.31 274 VAL A CA 1
ATOM 2027 C C . VAL A 1 274 ? 0.495 0.741 4.954 1.00 98.31 274 VAL A C 1
ATOM 2029 O O . VAL A 1 274 ? 0.529 1.655 4.131 1.00 98.31 274 VAL A O 1
ATOM 2032 N N . SER A 1 275 ? -0.347 -0.280 4.819 1.00 95.81 275 SER A N 1
ATOM 2033 C CA . SER A 1 275 ? -1.210 -0.450 3.649 1.00 95.81 275 SER A CA 1
ATOM 2034 C C . SER A 1 275 ? -2.522 -1.168 3.972 1.00 95.81 275 SER A C 1
ATOM 2036 O O . SER A 1 275 ? -2.766 -1.577 5.106 1.00 95.81 275 SER A O 1
ATOM 2038 N N . GLY A 1 276 ? -3.391 -1.296 2.966 1.00 93.56 276 GLY A N 1
ATOM 2039 C CA . GLY A 1 276 ? -4.676 -1.993 3.074 1.00 93.56 276 GLY A CA 1
ATOM 2040 C C . GLY A 1 276 ? -5.617 -1.400 4.123 1.00 93.56 276 GLY A C 1
ATOM 2041 O O . GLY A 1 276 ? -6.397 -2.133 4.723 1.00 93.56 276 GLY A O 1
ATOM 2042 N N . VAL A 1 277 ? -5.526 -0.091 4.377 1.00 95.88 277 VAL A N 1
ATOM 2043 C CA . VAL A 1 277 ? -6.377 0.597 5.354 1.00 95.88 277 VAL A CA 1
ATOM 2044 C C . VAL A 1 277 ? -7.774 0.768 4.767 1.00 95.88 277 VAL A C 1
ATOM 2046 O O . VAL A 1 277 ? -7.977 1.582 3.870 1.00 95.88 277 VAL A O 1
ATOM 2049 N N . CYS A 1 278 ? -8.732 0.013 5.294 1.00 94.62 278 CYS A N 1
ATOM 2050 C CA . CYS A 1 278 ? -10.117 0.011 4.835 1.00 94.62 278 CYS A CA 1
ATOM 2051 C C . CYS A 1 278 ? -11.049 0.102 6.036 1.00 94.62 278 CYS A C 1
ATOM 2053 O O . CYS A 1 278 ? -10.851 -0.599 7.027 1.00 94.62 278 CYS A O 1
ATOM 2055 N N . THR A 1 279 ? -12.101 0.908 5.933 1.00 95.88 279 THR A N 1
ATOM 2056 C CA . THR A 1 279 ? -13.191 0.922 6.912 1.00 95.88 279 THR A CA 1
ATOM 2057 C C . THR A 1 279 ? -14.512 0.980 6.168 1.00 95.88 279 THR A C 1
ATOM 2059 O O . THR A 1 279 ? -14.719 1.861 5.324 1.00 95.88 279 THR A O 1
ATOM 2062 N N . HIS A 1 280 ? -15.396 0.041 6.498 1.00 96.00 280 HIS A N 1
ATOM 2063 C CA . HIS A 1 280 ? -16.739 -0.054 5.954 1.00 96.00 280 HIS A CA 1
ATOM 2064 C C . HIS A 1 280 ? -17.456 1.303 6.091 1.00 96.00 280 HIS A C 1
ATOM 2066 O O . HIS A 1 280 ? -17.358 1.908 7.163 1.00 96.00 280 HIS A O 1
ATOM 2072 N N . PRO A 1 281 ? -18.178 1.794 5.061 1.00 94.56 281 PRO A N 1
ATOM 2073 C CA . PRO A 1 281 ? -18.835 3.105 5.086 1.00 94.56 281 PRO A CA 1
ATOM 2074 C C . PRO A 1 281 ? -19.634 3.392 6.370 1.00 94.56 281 PRO A C 1
ATOM 2076 O O . PRO A 1 281 ? -19.394 4.412 7.012 1.00 94.56 281 PRO A O 1
ATOM 2079 N N . ASP A 1 282 ? -20.462 2.443 6.816 1.00 95.25 282 ASP A N 1
ATOM 2080 C CA . ASP A 1 282 ? -21.299 2.556 8.032 1.00 95.25 282 ASP A CA 1
ATOM 2081 C C . ASP A 1 282 ? -20.518 2.597 9.369 1.00 95.25 282 ASP A C 1
ATOM 2083 O O . ASP A 1 282 ? -21.074 2.884 10.436 1.00 95.25 282 ASP A O 1
ATOM 2087 N N . TYR A 1 283 ? -19.214 2.310 9.331 1.00 95.06 283 TYR A N 1
ATOM 2088 C CA . TYR A 1 283 ? -18.325 2.263 10.498 1.00 95.06 283 TYR A CA 1
ATOM 2089 C C . TYR A 1 283 ? -17.243 3.356 10.458 1.00 95.06 283 TYR A C 1
ATOM 2091 O O . TYR A 1 283 ? -16.359 3.391 11.319 1.00 95.06 283 TYR A O 1
ATOM 2099 N N . ARG A 1 284 ? -17.306 4.282 9.489 1.00 92.75 284 ARG A N 1
ATOM 2100 C CA . ARG A 1 284 ? -16.419 5.457 9.429 1.00 92.75 284 ARG A CA 1
ATOM 2101 C C . ARG A 1 284 ? -16.697 6.420 10.590 1.00 92.75 284 ARG A C 1
ATOM 2103 O O . ARG A 1 284 ? -17.744 6.378 11.224 1.00 92.75 284 ARG A O 1
ATOM 2110 N N . GLY A 1 285 ? -15.726 7.284 10.894 1.00 91.62 285 GLY A N 1
ATOM 2111 C CA . GLY A 1 285 ? -15.848 8.283 11.968 1.00 91.62 285 GLY A CA 1
ATOM 2112 C C . GLY A 1 285 ? -15.711 7.735 13.395 1.00 91.62 285 GLY A C 1
ATOM 2113 O O . GLY A 1 285 ? -15.835 8.496 14.344 1.00 91.62 285 GLY A O 1
ATOM 2114 N N . ARG A 1 286 ? -15.408 6.439 13.563 1.00 94.19 286 ARG A N 1
ATOM 2115 C CA . ARG A 1 286 ? -15.280 5.766 14.875 1.00 94.19 286 ARG A CA 1
ATOM 2116 C C . ARG A 1 286 ? -13.834 5.576 15.351 1.00 94.19 286 ARG A C 1
ATOM 2118 O O . ARG A 1 286 ? -13.578 4.833 16.286 1.00 94.19 286 ARG A O 1
ATOM 2125 N N . GLY A 1 287 ? -12.858 6.166 14.659 1.00 94.44 287 GLY A N 1
ATOM 2126 C CA . GLY A 1 287 ? -11.435 6.051 15.012 1.00 94.44 287 GLY A CA 1
ATOM 2127 C C . GLY A 1 287 ? -10.756 4.711 14.676 1.00 94.44 287 GLY A C 1
ATOM 2128 O O . GLY A 1 287 ? -9.553 4.581 14.893 1.00 94.44 287 GLY A O 1
ATOM 2129 N N . TYR A 1 288 ? -11.472 3.745 14.090 1.00 96.44 288 TYR A N 1
ATOM 2130 C CA . TYR A 1 288 ? -10.973 2.391 13.795 1.00 96.44 288 TYR A CA 1
ATOM 2131 C C . TYR A 1 288 ? -9.708 2.363 12.935 1.00 96.44 288 TYR A C 1
ATOM 2133 O O . TYR A 1 288 ? -8.715 1.762 13.337 1.00 96.44 288 TYR A O 1
ATOM 2141 N N . ALA A 1 289 ? -9.699 3.068 11.800 1.00 95.94 289 ALA A N 1
ATOM 2142 C CA . ALA A 1 289 ? -8.519 3.151 10.940 1.00 95.94 289 ALA A CA 1
ATOM 2143 C C . ALA A 1 289 ? -7.291 3.672 11.705 1.00 95.94 289 ALA A C 1
ATOM 2145 O O . ALA A 1 289 ? -6.223 3.070 11.652 1.00 95.94 289 ALA A O 1
ATOM 2146 N N . GLY A 1 290 ? -7.450 4.754 12.474 1.00 96.56 290 GLY A N 1
ATOM 2147 C CA . GLY A 1 290 ? -6.359 5.330 13.260 1.00 96.56 290 GLY A CA 1
ATOM 2148 C C . GLY A 1 290 ? -5.850 4.393 14.355 1.00 96.56 290 GLY A C 1
ATOM 2149 O O . GLY A 1 290 ? -4.648 4.322 14.588 1.00 96.56 290 GLY A O 1
ATOM 2150 N N . ALA A 1 291 ? -6.741 3.651 15.013 1.00 96.50 291 ALA A N 1
ATOM 2151 C CA . ALA A 1 291 ? -6.354 2.668 16.019 1.00 96.50 291 ALA A CA 1
ATOM 2152 C C . ALA A 1 291 ? -5.559 1.501 15.408 1.00 96.50 291 ALA A C 1
ATOM 2154 O O . ALA A 1 291 ? -4.500 1.149 15.924 1.00 96.50 291 ALA A O 1
ATOM 2155 N N . LEU A 1 292 ? -6.008 0.965 14.268 1.00 97.81 292 LEU A N 1
ATOM 2156 C CA . LEU A 1 292 ? -5.295 -0.096 13.553 1.00 97.81 292 LEU A CA 1
ATOM 2157 C C . LEU A 1 292 ? -3.929 0.373 13.031 1.00 97.81 292 LEU A C 1
ATOM 2159 O O . LEU A 1 292 ? -2.943 -0.345 13.172 1.00 97.81 292 LEU A O 1
ATOM 2163 N N . ILE A 1 293 ? -3.842 1.588 12.478 1.00 97.88 293 ILE A N 1
ATOM 2164 C CA . ILE A 1 293 ? -2.568 2.143 11.998 1.00 97.88 293 ILE A CA 1
ATOM 2165 C C . ILE A 1 293 ? -1.570 2.309 13.151 1.00 97.88 293 ILE A C 1
ATOM 2167 O O . ILE A 1 293 ? -0.401 1.997 12.955 1.00 97.88 293 ILE A O 1
ATOM 2171 N N . ARG A 1 294 ? -1.994 2.737 14.351 1.00 97.31 294 ARG A N 1
ATOM 2172 C CA . ARG A 1 294 ? -1.092 2.833 15.520 1.00 97.31 294 ARG A CA 1
ATOM 2173 C C . ARG A 1 294 ? -0.462 1.491 15.877 1.00 97.31 294 ARG A C 1
ATOM 2175 O O . ARG A 1 294 ? 0.740 1.434 16.074 1.00 97.31 294 ARG A O 1
ATOM 2182 N N . ILE A 1 295 ? -1.243 0.413 15.852 1.00 96.75 295 ILE A N 1
ATOM 2183 C CA . ILE A 1 295 ? -0.726 -0.943 16.096 1.00 96.75 295 ILE A CA 1
ATOM 2184 C C . ILE A 1 295 ? 0.329 -1.311 15.052 1.00 96.75 295 ILE A C 1
ATOM 2186 O O . ILE A 1 295 ? 1.387 -1.833 15.394 1.00 96.75 295 ILE A O 1
ATOM 2190 N N . ILE A 1 296 ? 0.072 -1.007 13.777 1.00 98.06 296 ILE A N 1
ATOM 2191 C CA . ILE A 1 296 ? 1.044 -1.255 12.708 1.00 98.06 296 ILE A CA 1
ATOM 2192 C C . ILE A 1 296 ? 2.305 -0.396 12.881 1.00 98.06 296 ILE A C 1
ATOM 2194 O O . ILE A 1 296 ? 3.400 -0.923 12.701 1.00 98.06 296 ILE A O 1
ATOM 2198 N N . ILE A 1 297 ? 2.174 0.887 13.238 1.00 97.88 297 ILE A N 1
ATOM 2199 C CA . ILE A 1 297 ? 3.307 1.779 13.536 1.00 97.88 297 ILE A CA 1
ATOM 2200 C C . ILE A 1 297 ? 4.160 1.177 14.651 1.00 97.88 297 ILE A C 1
ATOM 2202 O O . ILE A 1 297 ? 5.353 0.978 14.439 1.00 97.88 297 ILE A O 1
ATOM 2206 N N . ASP A 1 298 ? 3.549 0.832 15.786 1.00 96.50 298 ASP A N 1
ATOM 2207 C CA . ASP A 1 298 ? 4.250 0.286 16.948 1.00 96.50 298 ASP A CA 1
ATOM 2208 C C . ASP A 1 298 ? 5.001 -1.003 16.577 1.00 96.50 298 ASP A C 1
ATOM 2210 O O . ASP A 1 298 ? 6.170 -1.175 16.924 1.00 96.50 298 ASP A O 1
ATOM 2214 N N . GLU A 1 299 ? 4.373 -1.895 15.800 1.00 96.88 299 GLU A N 1
ATOM 2215 C CA . GLU A 1 299 ? 5.039 -3.105 15.316 1.00 96.88 299 GLU A CA 1
ATOM 2216 C C . GLU A 1 299 ? 6.201 -2.824 14.359 1.00 96.88 299 GLU A C 1
ATOM 2218 O O . GLU A 1 299 ? 7.169 -3.580 14.345 1.00 96.88 299 GLU A O 1
ATOM 2223 N N . ILE A 1 300 ? 6.096 -1.812 13.496 1.00 97.56 300 ILE A N 1
ATOM 2224 C CA . ILE A 1 300 ? 7.172 -1.451 12.566 1.00 97.56 300 ILE A CA 1
ATOM 2225 C C . ILE A 1 300 ? 8.344 -0.849 13.348 1.00 97.56 300 ILE A C 1
ATOM 2227 O O . ILE A 1 300 ? 9.489 -1.261 13.156 1.00 97.56 300 ILE A O 1
ATOM 2231 N N . GLU A 1 301 ? 8.068 0.065 14.272 1.00 96.12 301 GLU A N 1
ATOM 2232 C CA . GLU A 1 301 ? 9.090 0.768 15.051 1.00 96.12 301 GLU A CA 1
ATOM 2233 C C . GLU A 1 301 ? 9.803 -0.156 16.036 1.00 96.12 301 GLU A C 1
ATOM 2235 O O . GLU A 1 301 ? 11.019 -0.051 16.199 1.00 96.12 301 GLU A O 1
ATOM 2240 N N . ALA A 1 302 ? 9.102 -1.150 16.587 1.00 96.38 302 ALA A N 1
ATOM 2241 C CA . ALA A 1 302 ? 9.712 -2.213 17.384 1.00 96.38 302 ALA A CA 1
ATOM 2242 C C . ALA A 1 302 ? 10.767 -3.029 16.607 1.00 96.38 302 ALA A C 1
ATOM 2244 O O . ALA A 1 302 ? 11.639 -3.642 17.219 1.00 96.38 302 ALA A O 1
ATOM 2245 N N . THR A 1 303 ? 10.731 -3.023 15.267 1.00 95.31 303 THR A N 1
ATOM 2246 C CA . THR A 1 303 ? 11.765 -3.656 14.422 1.00 95.31 303 THR A CA 1
ATOM 2247 C C . THR A 1 303 ? 12.928 -2.724 14.070 1.00 95.31 303 THR A C 1
ATOM 2249 O O . THR A 1 303 ? 13.807 -3.108 13.299 1.00 95.31 303 THR A O 1
ATOM 2252 N N . GLY A 1 304 ? 12.941 -1.492 14.592 1.00 94.88 304 GLY A N 1
ATOM 2253 C CA . GLY A 1 304 ? 13.924 -0.465 14.238 1.00 94.88 304 GLY A CA 1
ATOM 2254 C C . GLY A 1 304 ? 13.754 0.083 12.817 1.00 94.88 304 GLY A C 1
ATOM 2255 O O . GLY A 1 304 ? 14.693 0.652 12.261 1.00 94.88 304 GLY A O 1
ATOM 2256 N N . ARG A 1 305 ? 12.580 -0.115 12.204 1.00 95.50 305 ARG A N 1
ATOM 2257 C CA . ARG A 1 305 ? 12.258 0.364 10.856 1.00 95.50 305 ARG A CA 1
ATOM 2258 C C . ARG A 1 305 ? 11.317 1.556 10.909 1.00 95.50 305 ARG A C 1
ATOM 2260 O O . ARG A 1 305 ? 10.597 1.759 11.880 1.00 95.50 305 ARG A O 1
ATOM 2267 N N . THR A 1 306 ? 11.305 2.324 9.829 1.00 97.12 306 THR A N 1
ATOM 2268 C CA . THR A 1 306 ? 10.474 3.514 9.690 1.00 97.12 306 THR A CA 1
ATOM 2269 C C . THR A 1 306 ? 9.175 3.206 8.947 1.00 97.12 306 THR A C 1
ATOM 2271 O O . THR A 1 306 ? 9.226 2.688 7.823 1.00 97.12 306 THR A O 1
ATOM 2274 N N . PRO A 1 307 ? 8.012 3.555 9.525 1.00 98.25 307 PRO A N 1
ATOM 2275 C CA . PRO A 1 307 ? 6.740 3.488 8.825 1.00 98.25 307 PRO A CA 1
ATOM 2276 C C . PRO A 1 307 ? 6.675 4.515 7.691 1.00 98.25 307 PRO A C 1
ATOM 2278 O O . PRO A 1 307 ? 6.982 5.697 7.870 1.00 98.25 307 PRO A O 1
ATOM 2281 N N . PHE A 1 308 ? 6.193 4.083 6.534 1.00 98.25 308 PHE A N 1
ATOM 2282 C CA . PHE A 1 308 ? 5.769 4.972 5.451 1.00 98.25 308 PHE A CA 1
ATOM 2283 C C . PHE A 1 308 ? 4.449 4.480 4.858 1.00 98.25 308 PHE A C 1
ATOM 2285 O O . PHE A 1 308 ? 3.998 3.381 5.169 1.00 98.25 308 PHE A O 1
ATOM 2292 N N . LEU A 1 309 ? 3.808 5.286 4.020 1.00 97.94 309 LEU A N 1
ATOM 2293 C CA . LEU A 1 309 ? 2.602 4.895 3.296 1.00 97.94 309 LEU A CA 1
ATOM 2294 C C . LEU A 1 309 ? 2.463 5.663 1.988 1.00 97.94 309 LEU A C 1
ATOM 2296 O O . LEU A 1 309 ? 3.111 6.695 1.786 1.00 97.94 309 LEU A O 1
ATOM 2300 N N . HIS A 1 310 ? 1.580 5.161 1.129 1.00 96.88 310 HIS A N 1
ATOM 2301 C CA . HIS A 1 310 ? 1.096 5.879 -0.040 1.00 96.88 310 HIS A CA 1
ATOM 2302 C C . HIS A 1 310 ? -0.415 6.073 0.037 1.00 96.88 310 HIS A C 1
ATOM 2304 O O . HIS A 1 310 ? -1.141 5.174 0.462 1.00 96.88 310 HIS A O 1
ATOM 2310 N N . ALA A 1 311 ? -0.884 7.223 -0.433 1.00 94.44 311 ALA A N 1
ATOM 2311 C CA . ALA A 1 311 ? -2.299 7.520 -0.611 1.00 9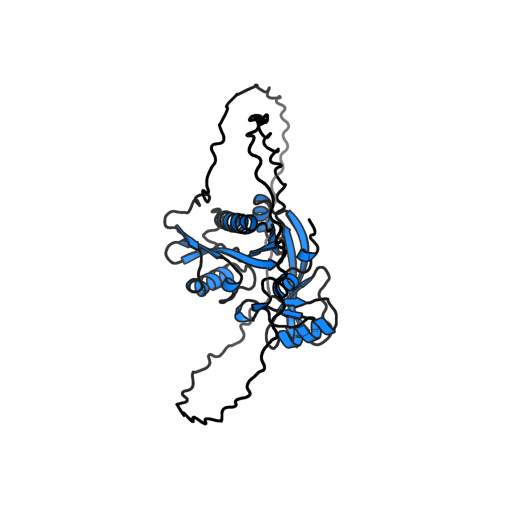4.44 311 ALA A CA 1
ATOM 2312 C C . ALA A 1 311 ? -2.515 8.220 -1.954 1.00 94.44 311 ALA A C 1
ATOM 2314 O O . ALA A 1 311 ? -1.600 8.851 -2.478 1.00 94.44 311 ALA A O 1
ATOM 2315 N N . TRP A 1 312 ? -3.717 8.125 -2.521 1.00 93.69 312 TRP A N 1
ATOM 2316 C CA . TRP A 1 312 ? -4.078 8.954 -3.672 1.00 93.69 312 TRP A CA 1
ATOM 2317 C C . TRP A 1 312 ? -3.944 10.436 -3.320 1.00 93.69 312 TRP A C 1
ATOM 2319 O O . TRP A 1 312 ? -4.320 10.853 -2.222 1.00 93.69 312 TRP A O 1
ATOM 2329 N N . GLU A 1 313 ? -3.412 11.227 -4.247 1.00 95.06 313 GLU A N 1
ATOM 2330 C CA . GLU A 1 313 ? -3.388 12.679 -4.091 1.00 95.06 313 GLU A CA 1
ATOM 2331 C C . GLU A 1 313 ? -4.822 13.212 -3.934 1.00 95.06 313 GLU A C 1
ATOM 2333 O O . GLU A 1 313 ? -5.726 12.816 -4.668 1.00 95.06 313 GLU A O 1
ATOM 2338 N N . GLY A 1 314 ? -5.043 14.069 -2.933 1.00 93.19 314 GLY A N 1
ATOM 2339 C CA . GLY A 1 314 ? -6.370 14.593 -2.592 1.00 93.19 314 GLY A CA 1
ATOM 2340 C C . GLY A 1 314 ? -7.237 13.671 -1.723 1.00 93.19 314 GLY A C 1
ATOM 2341 O O . GLY A 1 314 ? -8.359 14.044 -1.386 1.00 93.19 314 GLY A O 1
ATOM 2342 N N . ASN A 1 315 ? -6.751 12.491 -1.319 1.00 91.56 315 ASN A N 1
ATOM 2343 C CA . ASN A 1 315 ? -7.493 11.625 -0.403 1.00 91.56 315 ASN A CA 1
ATOM 2344 C C . ASN A 1 315 ? -7.594 12.269 1.000 1.00 91.56 315 ASN A C 1
ATOM 2346 O O . ASN A 1 315 ? -6.558 12.506 1.628 1.00 91.56 315 ASN A O 1
ATOM 2350 N N . PRO A 1 316 ? -8.805 12.484 1.555 1.00 91.81 316 PRO A N 1
ATOM 2351 C CA . PRO A 1 316 ? -8.979 13.117 2.866 1.00 91.81 316 PRO A CA 1
ATOM 2352 C C . PRO A 1 316 ? -8.386 12.308 4.030 1.00 91.81 316 PRO A C 1
ATOM 2354 O O . PRO A 1 316 ? -8.156 12.860 5.105 1.00 91.81 316 PRO A O 1
ATOM 2357 N N . ALA A 1 317 ? -8.086 11.018 3.837 1.00 91.69 317 ALA A N 1
ATOM 2358 C CA . ALA A 1 317 ? -7.349 10.221 4.815 1.00 91.69 317 ALA A CA 1
ATOM 2359 C C . ALA A 1 317 ? -5.940 10.777 5.101 1.00 91.69 317 ALA A C 1
ATOM 2361 O O . ALA A 1 317 ? -5.372 10.448 6.141 1.00 91.69 317 ALA A O 1
ATOM 2362 N N . GLN A 1 318 ? -5.407 11.663 4.247 1.00 94.50 318 GLN A N 1
ATOM 2363 C CA . GLN A 1 318 ? -4.165 12.393 4.505 1.00 94.50 318 GLN A CA 1
ATOM 2364 C C . GLN A 1 318 ? -4.149 13.045 5.896 1.00 94.50 318 GLN A C 1
ATOM 2366 O O . GLN A 1 318 ? -3.182 12.862 6.630 1.00 94.50 318 GLN A O 1
ATOM 2371 N N . TYR A 1 319 ? -5.234 13.709 6.310 1.00 94.81 319 TYR A N 1
ATOM 2372 C CA . TYR A 1 319 ? -5.306 14.369 7.621 1.00 94.81 319 TYR A CA 1
ATOM 2373 C C . TYR A 1 319 ? -5.208 13.381 8.790 1.00 94.81 319 TYR A C 1
ATOM 2375 O O . TYR A 1 319 ? -4.618 13.679 9.830 1.00 94.81 319 TYR A O 1
ATOM 2383 N N . LEU A 1 320 ? -5.754 12.170 8.620 1.00 95.62 320 LEU A N 1
ATOM 2384 C CA . LEU A 1 320 ? -5.578 11.099 9.596 1.00 95.62 320 LEU A CA 1
ATOM 2385 C C . LEU A 1 320 ? -4.101 10.704 9.681 1.00 95.62 320 LEU A C 1
ATOM 2387 O O . LEU A 1 320 ? -3.574 10.593 10.785 1.00 95.62 320 LEU A O 1
ATOM 2391 N N . TYR A 1 321 ? -3.425 10.515 8.549 1.00 97.12 321 TYR A N 1
ATOM 2392 C CA . TYR A 1 321 ? -2.007 10.149 8.534 1.00 97.12 321 TYR A CA 1
ATOM 2393 C C . TYR A 1 321 ? -1.130 11.234 9.179 1.00 97.12 321 TYR A C 1
ATOM 2395 O O . TYR A 1 321 ? -0.273 10.908 10.000 1.00 97.12 321 TYR A O 1
ATOM 2403 N N . GLU A 1 322 ? -1.400 12.513 8.908 1.00 96.75 322 GLU A N 1
ATOM 2404 C CA . GLU A 1 322 ? -0.718 13.649 9.550 1.00 96.75 322 GLU A CA 1
ATOM 2405 C C . GLU A 1 322 ? -0.894 13.624 11.072 1.00 96.75 322 GLU A C 1
ATOM 2407 O O . GLU A 1 322 ? 0.085 13.720 11.814 1.00 96.75 322 GLU A O 1
ATOM 2412 N N . SER A 1 323 ? -2.115 13.371 11.559 1.00 95.81 323 SER A N 1
ATOM 2413 C CA . SER A 1 323 ? -2.386 13.246 13.001 1.00 95.81 323 SER A CA 1
ATOM 2414 C C . SER A 1 323 ? -1.655 12.074 13.677 1.00 95.81 323 SER A C 1
ATOM 2416 O O . SER A 1 323 ? -1.501 12.054 14.899 1.00 95.81 323 SER A O 1
ATOM 2418 N N . LEU A 1 324 ? -1.204 11.089 12.894 1.00 96.25 324 LEU A N 1
ATOM 2419 C CA . LEU A 1 324 ? -0.438 9.926 13.354 1.00 96.25 324 LEU A CA 1
ATOM 2420 C C . LEU A 1 324 ? 1.084 10.130 13.235 1.00 96.25 324 LEU A C 1
ATOM 2422 O O . LEU A 1 324 ? 1.859 9.226 13.563 1.00 96.25 324 LEU A O 1
ATOM 2426 N N . GLY A 1 325 ? 1.516 11.321 12.812 1.00 96.44 325 GLY A N 1
ATOM 2427 C CA . GLY A 1 325 ? 2.919 11.715 12.706 1.00 96.44 325 GLY A CA 1
ATOM 2428 C C . GLY A 1 325 ? 3.560 11.426 11.350 1.00 96.44 325 GLY A C 1
ATOM 2429 O O . GLY A 1 325 ? 4.783 11.492 11.242 1.00 96.44 325 GLY A O 1
ATOM 2430 N N . PHE A 1 326 ? 2.779 11.088 10.320 1.00 97.56 326 PHE A N 1
ATOM 2431 C CA . PHE A 1 326 ? 3.301 11.012 8.958 1.00 97.56 326 PHE A CA 1
ATOM 2432 C C . PHE A 1 326 ? 3.390 12.403 8.338 1.00 97.56 326 PHE A C 1
ATOM 2434 O O . PHE A 1 326 ? 2.448 13.184 8.413 1.00 97.56 326 PHE A O 1
ATOM 2441 N N . SER A 1 327 ? 4.484 12.670 7.636 1.00 96.00 327 SER A N 1
ATOM 2442 C CA . SER A 1 327 ? 4.680 13.913 6.893 1.00 96.00 327 SER A CA 1
ATOM 2443 C C . SER A 1 327 ? 4.765 13.626 5.400 1.00 96.00 327 SER A C 1
ATOM 2445 O O . SER A 1 327 ? 5.454 12.687 4.979 1.00 96.00 327 SER A O 1
ATOM 2447 N N . LEU A 1 328 ? 4.084 14.440 4.589 1.00 96.00 328 LEU A N 1
ATOM 2448 C CA . LEU A 1 328 ? 4.203 14.394 3.132 1.00 96.00 328 LEU A CA 1
ATOM 2449 C C . LEU A 1 328 ? 5.672 14.572 2.735 1.00 96.00 328 LEU A C 1
ATOM 2451 O O . LEU A 1 328 ? 6.316 15.542 3.125 1.00 96.00 328 LEU A O 1
ATOM 2455 N N . THR A 1 329 ? 6.197 13.626 1.963 1.00 94.94 329 THR A N 1
ATOM 2456 C CA . THR A 1 329 ? 7.599 13.639 1.526 1.00 94.94 329 THR A CA 1
ATOM 2457 C C . THR A 1 329 ? 7.718 13.921 0.034 1.00 94.94 329 THR A C 1
ATOM 2459 O O . THR A 1 329 ? 8.593 14.679 -0.376 1.00 94.94 329 THR A O 1
ATOM 2462 N N . ARG A 1 330 ? 6.864 13.302 -0.793 1.00 95.44 330 ARG A N 1
ATOM 2463 C CA . ARG A 1 330 ? 6.912 13.414 -2.261 1.00 95.44 330 ARG A CA 1
ATOM 2464 C C . ARG A 1 330 ? 5.643 12.881 -2.919 1.00 95.44 330 ARG A C 1
ATOM 2466 O O . ARG A 1 330 ? 4.806 12.278 -2.253 1.00 95.44 330 ARG A O 1
ATOM 2473 N N . THR A 1 331 ? 5.540 13.068 -4.233 1.00 97.44 331 THR A N 1
ATOM 2474 C CA . THR A 1 331 ? 4.461 12.522 -5.067 1.00 97.44 331 THR A CA 1
ATOM 2475 C C . THR A 1 331 ? 5.042 11.657 -6.181 1.00 97.44 331 THR A C 1
ATOM 2477 O O . THR A 1 331 ? 6.080 11.999 -6.739 1.00 97.44 331 THR A O 1
ATOM 2480 N N . PHE A 1 332 ? 4.367 10.556 -6.499 1.00 97.81 332 PHE A N 1
ATOM 2481 C CA . PHE A 1 332 ? 4.696 9.640 -7.585 1.00 97.81 332 PHE A CA 1
ATOM 2482 C C . PHE A 1 332 ? 3.640 9.698 -8.683 1.00 97.81 332 PHE A C 1
ATOM 2484 O O . PHE A 1 332 ? 2.444 9.848 -8.412 1.00 97.81 332 PHE A O 1
ATOM 2491 N N . ASN A 1 333 ? 4.087 9.473 -9.912 1.00 97.44 333 ASN A N 1
ATOM 2492 C CA . ASN A 1 333 ? 3.241 9.030 -11.004 1.00 97.44 333 ASN A CA 1
ATOM 2493 C C . ASN A 1 333 ? 2.943 7.541 -10.818 1.00 97.44 333 ASN A C 1
ATOM 2495 O O . ASN A 1 333 ? 3.852 6.723 -10.663 1.00 97.44 333 ASN A O 1
ATOM 2499 N N . LEU A 1 334 ? 1.661 7.198 -10.847 1.00 95.69 334 LEU A N 1
ATOM 2500 C CA . LEU A 1 334 ? 1.173 5.830 -10.893 1.00 95.69 334 LEU A CA 1
ATOM 2501 C C . LEU A 1 334 ? 0.693 5.540 -12.311 1.00 95.69 334 LEU A C 1
ATOM 2503 O O . LEU A 1 334 ? -0.056 6.328 -12.890 1.00 95.69 334 LEU A O 1
ATOM 2507 N N . SER A 1 335 ? 1.094 4.402 -12.871 1.00 95.31 335 SER A N 1
ATOM 2508 C CA . SER A 1 335 ? 0.523 3.890 -14.122 1.00 95.31 335 SER A CA 1
ATOM 2509 C C . SER A 1 335 ? 0.222 2.406 -14.010 1.00 95.31 335 SER A C 1
ATOM 2511 O O . SER A 1 335 ? 1.091 1.620 -13.636 1.00 95.31 335 SER A O 1
ATOM 2513 N N . ALA A 1 336 ? -1.018 2.044 -14.331 1.00 94.56 336 ALA A N 1
ATOM 2514 C CA . ALA A 1 336 ? -1.436 0.677 -14.580 1.00 94.56 336 ALA A CA 1
ATOM 2515 C C . ALA A 1 336 ? -1.324 0.399 -16.083 1.00 94.56 336 ALA A C 1
ATOM 2517 O O . ALA A 1 336 ? -1.915 1.117 -16.893 1.00 94.56 336 ALA A O 1
ATOM 2518 N N . LEU A 1 337 ? -0.563 -0.626 -16.445 1.00 94.81 337 LEU A N 1
ATOM 2519 C CA . LEU A 1 337 ? -0.204 -0.962 -17.817 1.00 94.81 337 LEU A CA 1
ATOM 2520 C C . LEU A 1 337 ? -0.593 -2.411 -18.116 1.00 94.81 337 LEU A C 1
ATOM 2522 O O . LEU A 1 337 ? -0.453 -3.272 -17.249 1.00 94.81 337 LEU A O 1
ATOM 2526 N N . ALA A 1 338 ? -1.024 -2.684 -19.342 1.00 94.00 338 ALA A N 1
ATOM 2527 C CA . ALA A 1 338 ? -1.121 -4.031 -19.898 1.00 94.00 338 ALA A CA 1
ATOM 2528 C C . ALA A 1 338 ? -0.213 -4.155 -21.121 1.00 94.00 338 ALA A C 1
ATOM 2530 O O . ALA A 1 338 ? -0.095 -3.209 -21.908 1.00 94.00 338 ALA A O 1
ATOM 2531 N N . ALA A 1 339 ? 0.427 -5.316 -21.269 1.00 90.31 339 ALA A N 1
ATOM 2532 C CA . ALA A 1 339 ? 1.120 -5.658 -22.501 1.00 90.31 339 ALA A CA 1
ATOM 2533 C C . ALA A 1 339 ? 0.092 -5.725 -23.643 1.00 90.31 339 ALA A C 1
ATOM 2535 O O . ALA A 1 339 ? -0.997 -6.267 -23.454 1.00 90.31 339 ALA A O 1
ATOM 2536 N N . ALA A 1 340 ? 0.416 -5.106 -24.780 1.00 77.12 340 ALA A N 1
ATOM 2537 C CA . ALA A 1 340 ? -0.414 -5.119 -25.985 1.00 77.12 340 ALA A CA 1
ATOM 2538 C C . ALA A 1 340 ? 0.124 -6.106 -27.023 1.00 77.12 340 ALA A C 1
ATOM 2540 O O . ALA A 1 340 ? 1.367 -6.286 -27.069 1.00 77.12 340 ALA A O 1
#

Foldseek 3Di:
DPCVCVQFQLVQLCVAPVVVQWDFDQAKIDGDVQQHQEITGPDLDLVSVVRVQVVQPQHKHKGWHQDDRDHPDFKDFPDKAKKFKWWFDPPPPPPPPDPDPDDDDDDDDDDDDDDDDDDDDDDDDDDDDDDDDDDDDDDDDDDDDDDDDDDDDDDDDDDDDDDDDDDDDDDDDDDDDDDDDDDDDDDDDDDDDDDDPPDDDDDDLPPQPDDPQKDKDKDDLVCLVLLQVQCVQFVQDDGHSCNCVQFIKMFIDRHPHTAWMWTWHRDHPQEIEIGSTGGHPVGPPRCRSLSRVVVRQVVQVVVVHIYMYMDGPPPPCVVSCVVVRIDGDGMIMMTIMHRD

Secondary structure (DSSP, 8-state):
---GGGGSHHHHHHHTTTTTT-EE-SSEEE--TTT-SBEEESSSSHHHHHHHHHHHTTS-EEEEESS-----SSEEEEEEEEEEEEEE--------PPPPP-----PPPPP-----------PPPPPPPPPP-----------------PPPPP-------PPP-----PPPPPPP---------PPP---------------------PPTTEEEEE--GGGHHHHHHHHHHH--S---TTGGGGS-EEEEEETTEEEEEEEEEEEETTEEEEEEEEE-GGGTTSSHHHHHHHHHHHHHHTTT-EEEEEEETT-THHHHHHHTTEEEEEEEEEEEEEE-

InterPro domains:
  IPR000182 GNAT domain [PS51186] (214-340)
  IPR013653 GCN5-related N-acetyltransferase Rv2170-like domain [PF08445] (250-329)
  IPR016181 Acyl-CoA N-acyltransferase [SSF55729] (205-332)

pLDDT: mean 73.43, std 29.34, range [23.03, 98.62]

Solvent-accessible surface area (backbone atoms only — not comparable to full-atom values): 21775 Å² total; per-residue (Å²): 132,90,62,68,64,68,63,43,45,56,34,46,10,41,67,50,73,37,36,89,64,34,46,76,64,90,35,15,35,27,47,46,74,59,34,27,45,51,31,20,50,74,52,96,44,72,66,16,50,53,46,37,40,66,73,32,49,99,38,60,34,32,39,71,28,73,55,85,86,76,77,84,71,66,61,42,80,76,45,74,52,51,32,33,34,29,39,38,70,78,76,77,74,78,72,73,79,76,79,76,79,85,75,76,84,81,82,78,85,86,84,90,80,90,81,84,85,85,91,80,91,77,86,83,81,90,81,84,86,83,83,87,82,91,78,86,82,84,90,80,90,78,90,79,88,81,85,91,78,89,81,88,82,83,87,82,75,84,87,83,80,82,84,89,79,82,82,84,78,85,81,85,86,82,87,88,80,90,78,91,80,90,81,82,88,83,83,87,83,81,87,83,92,72,92,74,82,84,70,86,78,76,90,69,78,77,78,76,81,61,62,90,74,44,48,74,48,77,59,52,80,88,42,23,68,52,52,33,56,43,30,70,75,54,66,71,60,90,66,37,65,45,34,63,75,49,38,68,35,38,34,34,22,51,74,92,43,65,39,31,32,26,28,35,44,51,34,33,96,64,36,38,25,53,33,73,64,33,54,41,79,96,56,56,96,60,56,57,65,62,53,45,48,50,55,54,45,54,60,36,47,75,70,75,26,36,40,28,34,71,44,56,62,90,46,73,64,52,61,57,43,42,78,74,48,30,41,84,73,51,65,27,34,34,41,32,36,30,56,98

Radius of gyration: 30.63 Å; Cα contacts (8 Å, |Δi|>4): 461; chains: 1; bounding box: 83×93×77 Å

Nearest PDB structures (foldseek):
  3ec4-assembly2_B  TM=8.863E-01  e=4.636E-22  Novosphingobium aromaticivorans DSM 12444
  3ec4-assembly1_A  TM=8.798E-01  e=3.840E-22  Novosphingobium aromaticivorans DSM 12444
  4ius-assembly1_A  TM=7.493E-01  e=1.755E-07  Kribbella flavida DSM 17836
  7b3a-assembly1_A  TM=7.182E-01  e=9.550E-07  Paenibacillus larvae subsp. larvae
  5jph-assembly2_A  TM=7.226E-01  e=2.542E-04  Staphylococcus aureus subsp. aureus COL

Organism: NCBI:txid1002689